Protein AF-A0A672LV03-F1 (afdb_monomer)

Mean predicted aligned error: 17.74 Å

Foldseek 3Di:
DDDDAQKDKDKDFAADPPDRLPTDIWMWMWTPDLPTDIDIGQQVVVQVVVQVVCCVVVVDRDRDDPDPDCSVSVNCLHDDDPDDDRDPVVVVVVVLVVLVSLLVPFFCAAPVGFGFDPVWGFDQPVHQFTKGFGPDDPDPGHIGGWADSQSAKFFQQQAAFDSGFHFTQRVHPWTWGQGPVRDIGFMFSHNDFQTFTRRAGADPVWTWAQPVHPTTKHARDPVRHIGGHRYHPVDDDDDPPPPPDDDDDPPDDDDD

Radius of gyration: 22.83 Å; Cα contacts (8 Å, |Δi|>4): 483; chains: 1; bounding box: 54×51×54 Å

Sequence (256 aa):
IVTVPSHIWTAVCYKHHLNDTNSFSFGYIGKNQPESGIRLMRVSDLNDKLSRLHSELLKSRQSVKIFVGDCFDDSKKLNGGSGYQMATDVQNMSRTLKRVVRSSQHSHFTVGGYWCRYDHPCGTHSEDYYWCRTGHGFFFDSWDYCSPPLSGSRAKNGEYCHSNYACGTYGSDHKWCYTVDGNKDRCCTSDDCLSAVNDKTCWSEHPCGYHGYSYLWCYTDDESNWDYCCKDCGQEQPYICVVLLSFFYIQSFVHL

Organism: Sinocyclocheilus grahami (NCBI:txid75366)

pLDDT: mean 72.22, std 19.63, range [26.59, 94.25]

Solvent-accessible surface area (backbone atoms only — not comparable to full-atom values): 14909 Å² total; per-residue (Å²): 140,88,86,81,67,69,56,48,71,54,75,48,75,46,79,42,94,88,44,71,87,72,25,36,44,36,20,35,42,25,47,66,50,100,82,48,68,72,43,78,42,47,46,67,60,43,25,54,52,49,21,49,54,46,25,71,74,65,78,39,92,54,83,49,69,89,62,98,62,91,50,46,71,80,49,64,73,79,68,87,70,94,76,92,77,59,53,67,69,58,48,50,49,49,50,47,50,54,47,53,62,54,48,71,54,64,31,56,36,25,60,89,69,44,54,35,30,87,93,38,47,54,38,43,92,92,52,98,45,36,28,23,36,36,82,75,58,103,49,101,78,34,64,47,43,20,30,50,83,43,83,57,10,16,20,45,88,53,44,49,29,25,92,63,32,15,43,36,36,85,94,47,100,52,33,28,24,35,28,78,87,64,49,79,38,49,13,7,68,45,77,47,45,37,30,15,39,74,85,39,49,28,25,87,93,35,48,14,15,42,90,92,50,98,53,36,28,24,32,48,47,94,85,70,46,65,46,49,10,21,39,81,52,84,61,95,68,83,78,81,79,77,76,83,77,70,91,76,79,83,74,81,79,86,85,131

InterPro domains:
  IPR053358 Differentiation-associated signaling protein [PTHR34261] (101-148)

Nearest PDB structures (foldseek):
  7esl-assembly1_A  TM=5.083E-01  e=3.651E+00  Fusarium oxysporum
  4lid-assembly1_B  TM=3.172E-01  e=1.926E+00  Sulfolobus spindle-shaped virus 1
  3f6g-assembly1_B  TM=2.642E-01  e=5.814E+00  Leptospira interrogans

Structure (mmCIF, N/CA/C/O backbone):
data_AF-A0A672LV03-F1
#
_entry.id   AF-A0A672LV03-F1
#
loop_
_atom_site.group_PDB
_atom_site.id
_atom_site.type_symbol
_atom_site.label_atom_id
_atom_site.label_alt_id
_atom_site.label_comp_id
_atom_site.label_asym_id
_atom_site.label_entity_id
_atom_site.label_seq_id
_atom_site.pdbx_PDB_ins_code
_atom_site.Cartn_x
_atom_site.Cartn_y
_atom_site.Cartn_z
_atom_site.occupancy
_atom_site.B_iso_or_equiv
_atom_site.auth_seq_id
_atom_site.auth_comp_id
_atom_site.auth_asym_id
_atom_site.auth_atom_id
_atom_site.pdbx_PDB_model_num
ATOM 1 N N . ILE A 1 1 ? -9.470 -28.066 -24.526 1.00 49.84 1 ILE A N 1
ATOM 2 C CA . ILE A 1 1 ? -9.884 -26.713 -24.975 1.00 49.84 1 ILE A CA 1
ATOM 3 C C . ILE A 1 1 ? -10.107 -25.888 -23.721 1.00 49.84 1 ILE A C 1
ATOM 5 O O . ILE A 1 1 ? -10.846 -26.343 -22.859 1.00 49.84 1 ILE A O 1
ATOM 9 N N . VAL A 1 2 ? -9.425 -24.751 -23.581 1.00 48.84 2 VAL A N 1
ATOM 10 C CA . VAL A 1 2 ? -9.610 -23.831 -22.448 1.00 48.84 2 VAL A CA 1
ATOM 11 C C . VAL A 1 2 ? -10.461 -22.666 -22.938 1.00 48.84 2 VAL A C 1
ATOM 13 O O . VAL A 1 2 ? -10.154 -22.076 -23.971 1.00 48.84 2 VAL A O 1
ATOM 16 N N . THR A 1 3 ? -11.548 -22.361 -22.234 1.00 59.84 3 THR A N 1
ATOM 17 C CA . THR A 1 3 ? -12.445 -21.246 -22.559 1.00 59.84 3 THR A CA 1
ATOM 18 C C . THR A 1 3 ? -12.124 -20.050 -21.677 1.00 59.84 3 THR A C 1
ATOM 20 O O . THR A 1 3 ? -12.169 -20.157 -20.453 1.00 59.84 3 THR A O 1
ATOM 23 N N . VAL A 1 4 ? -11.828 -18.906 -22.292 1.00 68.38 4 VAL A N 1
ATOM 24 C CA . VAL A 1 4 ? -11.594 -17.646 -21.576 1.00 68.38 4 VAL A CA 1
ATOM 25 C C . VAL A 1 4 ? -12.920 -16.882 -21.472 1.00 68.38 4 VAL A C 1
ATOM 27 O O . VAL A 1 4 ? -13.542 -16.625 -22.507 1.00 68.38 4 VAL A O 1
ATOM 30 N N . PRO A 1 5 ? -13.389 -16.517 -20.264 1.00 72.62 5 PRO A N 1
ATOM 31 C CA . PRO A 1 5 ? -14.635 -15.774 -20.106 1.00 72.62 5 PRO A CA 1
ATOM 32 C C . PRO A 1 5 ? -14.486 -14.346 -20.637 1.00 72.62 5 PRO A C 1
ATOM 34 O O . PRO A 1 5 ? -13.420 -13.746 -20.525 1.00 72.62 5 PRO A O 1
ATOM 37 N N . SER A 1 6 ? -15.562 -13.775 -21.184 1.00 74.38 6 SER A N 1
ATOM 38 C CA . SER A 1 6 ? -15.573 -12.388 -21.678 1.00 74.38 6 SER A CA 1
ATOM 39 C C . SER A 1 6 ? -15.843 -11.357 -20.580 1.00 74.38 6 SER A C 1
ATOM 41 O O . SER A 1 6 ? -15.495 -10.187 -20.737 1.00 74.38 6 SER A O 1
ATOM 43 N N . HIS A 1 7 ? -16.463 -11.780 -19.478 1.00 78.06 7 HIS A N 1
ATOM 44 C CA . HIS A 1 7 ? -16.842 -10.940 -18.347 1.00 78.06 7 HIS A CA 1
ATOM 45 C C . HIS A 1 7 ? -16.595 -11.678 -17.032 1.00 78.06 7 HIS A C 1
ATOM 47 O O . HIS A 1 7 ? -16.736 -12.898 -16.965 1.00 78.06 7 HIS A O 1
ATOM 53 N N . ILE A 1 8 ? -16.267 -10.917 -15.993 1.00 82.88 8 ILE A N 1
ATOM 54 C CA . ILE A 1 8 ? -16.122 -11.389 -14.616 1.00 82.88 8 ILE A CA 1
ATOM 55 C C . ILE A 1 8 ? -17.154 -10.644 -13.782 1.00 82.88 8 ILE A C 1
ATOM 57 O O . ILE A 1 8 ? -17.316 -9.432 -13.936 1.00 82.88 8 ILE A O 1
ATOM 61 N N . TRP A 1 9 ? -17.859 -11.355 -12.914 1.00 84.88 9 TRP A N 1
ATOM 62 C CA . TRP A 1 9 ? -18.857 -10.768 -12.035 1.00 84.88 9 TRP A CA 1
ATOM 63 C C . TRP A 1 9 ? -18.848 -11.448 -10.673 1.00 84.88 9 TRP A C 1
ATOM 65 O O . TRP A 1 9 ? -18.483 -12.615 -10.560 1.00 84.88 9 TRP A O 1
ATOM 75 N N . THR A 1 10 ? -19.298 -10.712 -9.663 1.00 83.12 10 THR A N 1
ATOM 76 C CA . THR A 1 10 ? -19.479 -11.206 -8.296 1.00 83.12 10 THR A CA 1
ATOM 77 C C . THR A 1 10 ? -20.693 -10.520 -7.686 1.00 83.12 10 THR A C 1
ATOM 79 O O . THR A 1 10 ? -20.968 -9.357 -7.986 1.00 83.12 10 THR A O 1
ATOM 82 N N . ALA A 1 11 ? -21.399 -11.209 -6.795 1.00 81.19 11 ALA A N 1
ATOM 83 C CA . ALA A 1 11 ? -22.404 -10.606 -5.929 1.00 81.19 11 ALA A CA 1
ATOM 84 C C . ALA A 1 11 ? -22.087 -10.905 -4.466 1.00 81.19 11 ALA A C 1
ATOM 86 O O . ALA A 1 11 ? -21.575 -11.972 -4.136 1.00 81.19 11 ALA A O 1
ATOM 87 N N . VAL A 1 12 ? -22.400 -9.953 -3.596 1.00 82.31 12 VAL A N 1
ATOM 88 C CA . VAL A 1 12 ? -22.147 -10.017 -2.160 1.00 82.31 12 VAL A CA 1
ATOM 89 C C . VAL A 1 12 ? -23.474 -9.909 -1.427 1.00 82.31 12 VAL A C 1
ATOM 91 O O . VAL A 1 12 ? -24.272 -9.011 -1.701 1.00 82.31 12 VAL A O 1
ATOM 94 N N . CYS A 1 13 ? -23.676 -10.827 -0.484 1.00 81.25 13 CYS A N 1
ATOM 95 C CA . CYS A 1 13 ? -24.798 -10.838 0.439 1.00 81.25 13 CYS A CA 1
ATOM 96 C C . CYS A 1 13 ? -24.285 -10.656 1.862 1.00 81.25 13 CYS A C 1
ATOM 98 O O . CYS A 1 13 ? -23.519 -11.491 2.340 1.00 81.25 13 CYS A O 1
ATOM 100 N N . TYR A 1 14 ? -24.704 -9.595 2.545 1.00 78.12 14 TYR A N 1
ATOM 101 C CA . TYR A 1 14 ? -24.359 -9.366 3.940 1.00 78.12 14 TYR A CA 1
ATOM 102 C C . TYR A 1 14 ? -25.618 -9.326 4.801 1.00 78.12 14 TYR A C 1
ATOM 104 O O . TYR A 1 14 ? -26.498 -8.490 4.590 1.00 78.12 14 TYR A O 1
ATOM 112 N N . LYS A 1 15 ? -25.675 -10.214 5.800 1.00 77.62 15 LYS A N 1
ATOM 113 C CA . LYS A 1 15 ? -26.710 -10.225 6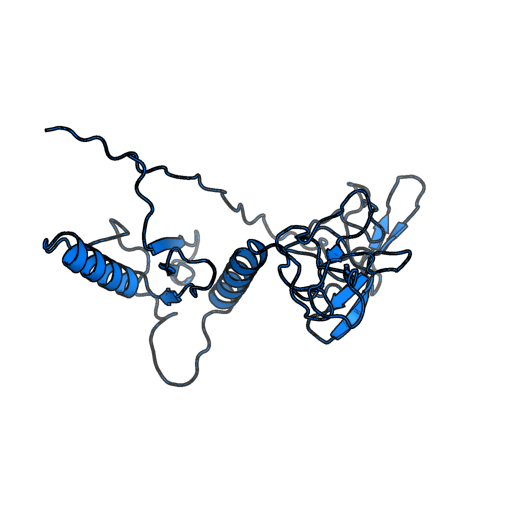.833 1.00 77.62 15 LYS A CA 1
ATOM 114 C C . LYS A 1 15 ? -26.108 -9.792 8.164 1.00 77.62 15 LYS A C 1
ATOM 116 O O . LYS A 1 15 ? -25.220 -10.460 8.688 1.00 77.62 15 LYS A O 1
ATOM 121 N N . HIS A 1 16 ? -26.606 -8.697 8.723 1.00 74.50 16 HIS A N 1
ATOM 122 C CA . HIS A 1 16 ? -26.206 -8.251 10.049 1.00 74.50 16 HIS A CA 1
ATOM 123 C C . HIS A 1 16 ? -26.890 -9.108 11.124 1.00 74.50 16 HIS A C 1
ATOM 125 O O . HIS A 1 16 ? -28.092 -9.350 11.078 1.00 74.50 16 HIS A O 1
ATOM 131 N N . HIS A 1 17 ? -26.122 -9.549 12.116 1.00 70.00 17 HIS A N 1
ATOM 132 C CA . HIS A 1 17 ? -26.537 -10.542 13.111 1.00 70.00 17 HIS A CA 1
ATOM 133 C C . HIS A 1 17 ? -27.576 -10.033 14.132 1.00 70.00 17 HIS A C 1
ATOM 135 O O . HIS A 1 17 ? -28.316 -10.840 14.683 1.00 70.00 17 HIS A O 1
ATOM 141 N N . LEU A 1 18 ? -27.663 -8.715 14.365 1.00 70.69 18 LEU A N 1
ATOM 142 C CA . LEU A 1 18 ? -28.580 -8.115 15.358 1.00 70.69 18 LEU A CA 1
ATOM 143 C C . LEU A 1 18 ? -29.665 -7.209 14.763 1.00 70.69 18 LEU A C 1
ATOM 145 O O . LEU A 1 18 ? -30.590 -6.821 15.466 1.00 70.69 18 LEU A O 1
ATOM 149 N N . ASN A 1 19 ? -29.526 -6.792 13.503 1.00 69.44 19 ASN A N 1
ATOM 150 C CA . ASN A 1 19 ? -30.371 -5.739 12.938 1.00 69.44 19 ASN A CA 1
ATOM 151 C C . ASN A 1 19 ? -30.420 -5.846 11.415 1.00 69.44 19 ASN A C 1
ATOM 153 O O . ASN A 1 19 ? -29.507 -5.386 10.732 1.00 69.44 19 ASN A O 1
ATOM 157 N N . ASP A 1 20 ? -31.520 -6.376 10.889 1.00 70.88 20 ASP A N 1
ATOM 158 C CA . ASP A 1 20 ? -31.695 -6.597 9.454 1.00 70.88 20 ASP A CA 1
ATOM 159 C C . ASP A 1 20 ? -31.652 -5.305 8.616 1.00 70.88 20 ASP A C 1
ATOM 161 O O . ASP A 1 20 ? -31.363 -5.358 7.424 1.00 70.88 20 ASP A O 1
ATOM 165 N N . THR A 1 21 ? -31.840 -4.120 9.214 1.00 68.44 21 THR A N 1
ATOM 166 C CA . THR A 1 21 ? -31.701 -2.834 8.493 1.00 68.44 21 THR A CA 1
ATOM 167 C C . THR A 1 21 ? -30.240 -2.492 8.150 1.00 68.44 21 THR A C 1
ATOM 169 O O . THR A 1 21 ? -29.965 -1.711 7.229 1.00 68.44 21 THR A O 1
ATOM 172 N N . ASN A 1 22 ? -29.282 -3.129 8.831 1.00 67.50 22 ASN A N 1
ATOM 173 C CA . ASN A 1 22 ? -27.851 -3.030 8.540 1.00 67.50 22 ASN A CA 1
ATOM 174 C C . ASN A 1 22 ? -27.371 -4.081 7.536 1.00 67.50 22 ASN A C 1
ATOM 176 O O . ASN A 1 22 ? -26.271 -3.945 7.006 1.00 67.50 22 ASN A O 1
ATOM 180 N N . SER A 1 23 ? -28.199 -5.072 7.213 1.00 72.56 23 SER A N 1
ATOM 181 C CA . SER A 1 23 ? -27.954 -5.992 6.106 1.00 72.56 23 SER A CA 1
ATOM 182 C C . SER A 1 23 ? -27.961 -5.245 4.764 1.00 72.56 23 SER A C 1
ATOM 184 O O . SER A 1 23 ? -28.575 -4.179 4.623 1.00 72.56 23 SER A O 1
ATOM 186 N N . PHE A 1 24 ? -27.226 -5.758 3.779 1.00 76.25 24 PHE A N 1
ATOM 187 C CA . PHE A 1 24 ? -27.163 -5.183 2.434 1.00 76.25 24 PHE A CA 1
ATOM 188 C C . PHE A 1 24 ? -26.670 -6.206 1.413 1.00 76.25 24 PHE A C 1
ATOM 190 O O . PHE A 1 24 ? -26.038 -7.208 1.751 1.00 76.25 24 PHE A O 1
ATOM 197 N N . SER A 1 25 ? -26.899 -5.907 0.140 1.00 79.31 25 SER A N 1
ATOM 198 C CA . SER A 1 25 ? -26.333 -6.664 -0.966 1.00 79.31 25 SER A CA 1
ATOM 199 C C . SER A 1 25 ? -25.973 -5.763 -2.136 1.00 79.31 25 SER A C 1
ATOM 201 O O . SER A 1 25 ? -26.486 -4.653 -2.286 1.00 79.31 25 SER A O 1
ATOM 203 N N . PHE A 1 26 ? -25.020 -6.221 -2.938 1.00 82.00 26 PHE A N 1
ATOM 204 C CA . PHE A 1 26 ? -24.610 -5.551 -4.166 1.00 82.00 26 PHE A CA 1
ATOM 205 C C . PHE A 1 26 ? -23.904 -6.542 -5.082 1.00 82.00 26 PHE A C 1
ATOM 207 O O . PHE A 1 26 ? -23.449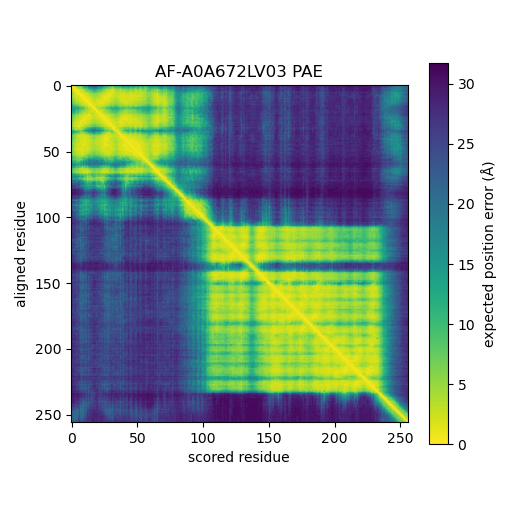 -7.599 -4.651 1.00 82.00 26 PHE A O 1
ATOM 214 N N . GLY A 1 27 ? -23.761 -6.180 -6.350 1.00 80.19 27 GLY A N 1
ATOM 215 C CA . GLY A 1 27 ? -22.950 -6.924 -7.298 1.00 80.19 27 GLY A CA 1
ATOM 216 C C . GLY A 1 27 ? -22.045 -6.020 -8.112 1.00 80.19 27 GLY A C 1
ATO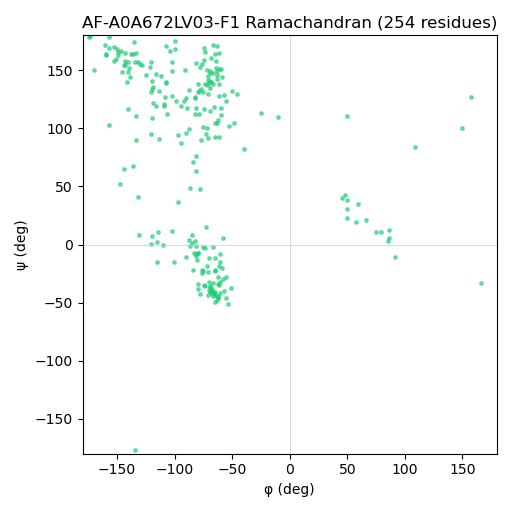M 217 O O . GLY A 1 27 ? -22.215 -4.802 -8.158 1.00 80.19 27 GLY A O 1
ATOM 218 N N . TYR A 1 28 ? -21.064 -6.620 -8.768 1.00 81.81 28 TYR A N 1
ATOM 219 C CA . TYR A 1 28 ? -20.259 -5.947 -9.771 1.00 81.81 28 TYR A CA 1
ATOM 220 C C . TYR A 1 28 ? -19.981 -6.861 -10.955 1.00 81.81 28 TYR A C 1
ATOM 222 O O . TYR A 1 28 ? -19.933 -8.080 -10.822 1.00 81.81 28 TYR A O 1
ATOM 230 N N . ILE A 1 29 ? -19.790 -6.253 -12.122 1.00 82.06 29 ILE A N 1
ATOM 231 C CA . ILE A 1 29 ? -19.408 -6.933 -13.361 1.00 82.06 29 ILE A CA 1
ATOM 232 C C . ILE A 1 29 ? -18.412 -6.073 -14.134 1.00 82.06 29 ILE A C 1
ATOM 234 O O . ILE A 1 29 ? -18.554 -4.851 -14.198 1.00 82.06 29 ILE A O 1
ATOM 238 N N . GLY A 1 30 ? -17.405 -6.707 -14.720 1.00 79.62 30 GLY A N 1
ATOM 239 C CA . GLY A 1 30 ? -16.409 -6.098 -15.598 1.00 79.62 30 GLY A CA 1
ATOM 240 C C . GLY A 1 30 ? -16.156 -6.983 -16.813 1.00 79.62 30 GLY A C 1
ATOM 241 O O . GLY A 1 30 ? -16.540 -8.155 -16.825 1.00 79.62 30 GLY A O 1
ATOM 242 N N . LYS A 1 31 ? -15.528 -6.435 -17.856 1.00 77.75 31 LYS A N 1
ATOM 243 C CA . LYS A 1 31 ? -15.042 -7.271 -18.960 1.00 77.75 31 LYS A CA 1
ATOM 244 C C . LYS A 1 31 ? -13.751 -7.955 -18.516 1.00 77.75 31 LYS A C 1
ATOM 246 O O . LYS A 1 31 ? -13.007 -7.450 -17.684 1.00 77.75 31 LYS A O 1
ATOM 251 N N . ASN A 1 32 ? -13.457 -9.107 -19.090 1.00 71.50 32 ASN A N 1
ATOM 252 C CA . ASN A 1 32 ? -12.178 -9.766 -18.875 1.00 71.50 32 ASN A CA 1
ATOM 253 C C . ASN A 1 32 ? -11.115 -9.146 -19.799 1.00 71.50 32 ASN A C 1
ATOM 255 O O . ASN A 1 32 ? -10.651 -9.771 -20.751 1.00 71.50 32 ASN A O 1
ATOM 259 N N . GLN A 1 33 ? -10.835 -7.857 -19.592 1.00 72.75 33 GLN A N 1
ATOM 260 C CA . GLN A 1 33 ? -9.877 -7.066 -20.362 1.00 72.75 33 GLN A CA 1
ATOM 261 C C . GLN A 1 33 ? -9.064 -6.172 -19.416 1.00 72.75 33 GLN A C 1
ATOM 263 O O . GLN A 1 33 ? -9.646 -5.640 -18.465 1.00 72.75 33 GLN A O 1
ATOM 268 N N . PRO A 1 34 ? -7.766 -5.953 -19.703 1.00 50.66 34 PRO A N 1
ATOM 269 C CA . PRO A 1 34 ? -6.837 -5.269 -18.803 1.00 50.66 34 PRO A CA 1
ATOM 270 C C . PRO A 1 34 ? -7.241 -3.839 -18.409 1.00 50.66 34 PRO A C 1
ATOM 272 O O . PRO A 1 34 ? -6.799 -3.369 -17.370 1.00 50.66 34 PRO A O 1
ATOM 275 N N . GLU A 1 35 ? -8.117 -3.168 -19.164 1.00 54.53 35 GLU A N 1
ATOM 276 C CA . GLU A 1 35 ? -8.528 -1.772 -18.918 1.00 54.53 35 GLU A CA 1
ATOM 277 C C . GLU A 1 35 ? -10.030 -1.594 -18.669 1.00 54.53 35 GLU A C 1
ATOM 279 O O . GLU A 1 35 ? -10.545 -0.474 -18.607 1.00 54.53 35 GLU A O 1
ATOM 284 N N . SER A 1 36 ? -10.785 -2.686 -18.555 1.00 59.38 36 SER A N 1
ATOM 285 C CA . SER A 1 36 ? -12.227 -2.541 -18.405 1.00 59.38 36 SER A CA 1
ATOM 286 C C . SER A 1 36 ? -12.606 -2.181 -16.970 1.00 59.38 36 SER A C 1
ATOM 288 O O . SER A 1 36 ? -12.172 -2.808 -16.004 1.00 59.38 36 SER A O 1
ATOM 290 N N . GLY A 1 37 ? -13.444 -1.158 -16.823 1.00 66.25 37 GLY A N 1
ATOM 291 C CA . GLY A 1 37 ? -13.968 -0.772 -15.520 1.00 66.25 37 GLY A CA 1
ATOM 292 C C . GLY A 1 37 ? -14.900 -1.839 -14.943 1.00 66.25 37 GLY A C 1
ATOM 293 O O . GLY A 1 37 ? -15.765 -2.371 -15.644 1.00 66.25 37 GLY A O 1
ATOM 294 N N . ILE A 1 38 ? -14.768 -2.100 -13.642 1.00 76.94 38 ILE A N 1
ATOM 295 C CA . ILE A 1 38 ? -15.793 -2.814 -12.879 1.00 76.94 38 ILE A CA 1
ATOM 296 C C . ILE A 1 38 ? -16.969 -1.877 -12.608 1.00 76.94 38 ILE A C 1
ATOM 298 O O . ILE A 1 38 ? -16.808 -0.742 -12.152 1.00 76.94 38 ILE A O 1
ATOM 302 N N . ARG A 1 39 ? -18.177 -2.352 -12.888 1.00 76.31 39 ARG A N 1
ATOM 303 C CA . ARG A 1 39 ? -19.405 -1.608 -12.638 1.00 76.31 39 ARG A CA 1
ATOM 304 C C . ARG A 1 39 ? -20.121 -2.204 -11.439 1.00 76.31 39 ARG A C 1
ATOM 306 O O . ARG A 1 39 ? -20.635 -3.313 -11.531 1.00 76.31 39 ARG A O 1
ATOM 313 N N . LEU A 1 40 ? -20.171 -1.440 -10.351 1.00 76.94 40 LEU A N 1
ATOM 314 C CA . LEU A 1 40 ? -21.012 -1.724 -9.190 1.00 76.94 40 LEU A CA 1
ATOM 315 C C . LEU A 1 40 ? -22.490 -1.514 -9.553 1.00 76.94 40 LEU A C 1
ATOM 317 O O . LEU A 1 40 ? -22.824 -0.560 -10.259 1.00 76.94 40 LEU A O 1
ATOM 321 N N . MET A 1 41 ? -23.362 -2.395 -9.081 1.00 75.12 41 MET A N 1
ATOM 322 C CA . MET A 1 41 ? -24.801 -2.357 -9.332 1.00 75.12 41 MET A CA 1
ATOM 323 C C . MET A 1 41 ? -25.578 -3.110 -8.245 1.00 75.12 41 MET A C 1
ATOM 325 O O . MET A 1 41 ? -24.985 -3.811 -7.422 1.00 75.12 41 MET A O 1
ATOM 329 N N . ARG A 1 42 ? -26.906 -2.960 -8.233 1.00 79.94 42 ARG A N 1
ATOM 330 C CA . ARG A 1 42 ? -27.779 -3.792 -7.391 1.00 79.94 42 ARG A CA 1
ATOM 331 C C . ARG A 1 42 ? -27.773 -5.231 -7.887 1.00 79.94 42 ARG A C 1
ATOM 333 O O . ARG A 1 42 ? -27.413 -5.493 -9.037 1.00 79.94 42 ARG A O 1
ATOM 340 N N . VAL A 1 43 ? -28.176 -6.164 -7.033 1.00 80.75 43 VAL A N 1
ATOM 341 C CA . VAL A 1 43 ? -28.195 -7.580 -7.409 1.00 80.75 43 VAL A CA 1
ATOM 342 C C . VAL A 1 43 ? -29.268 -7.829 -8.466 1.00 80.75 43 VAL A C 1
ATOM 344 O O . VAL A 1 43 ? -29.002 -8.534 -9.436 1.00 80.75 43 VAL A O 1
ATOM 347 N N . SER A 1 44 ? -30.431 -7.186 -8.346 1.00 79.38 44 SER A N 1
ATOM 348 C CA . SER A 1 44 ? -31.459 -7.139 -9.399 1.00 79.38 44 SER A CA 1
ATOM 349 C C . SER A 1 44 ? -30.910 -6.652 -10.744 1.00 79.38 44 SER A C 1
ATOM 351 O O . SER A 1 44 ? -31.045 -7.346 -11.750 1.00 79.38 44 SER A O 1
ATOM 353 N N . ASP A 1 45 ? -30.209 -5.514 -10.763 1.00 83.25 45 ASP A N 1
ATOM 354 C CA . ASP A 1 45 ? -29.611 -4.978 -11.995 1.00 83.25 45 ASP A CA 1
ATOM 355 C C . ASP A 1 45 ? -28.555 -5.940 -12.588 1.00 83.25 45 ASP A C 1
ATOM 357 O O . ASP A 1 45 ? -28.409 -6.045 -13.812 1.00 83.25 45 ASP A O 1
ATOM 361 N N . LEU A 1 46 ? -27.814 -6.659 -11.734 1.00 82.81 46 LEU A N 1
ATOM 362 C CA . LEU A 1 46 ? -26.839 -7.664 -12.164 1.00 82.81 46 LEU A CA 1
ATOM 363 C C . LEU A 1 46 ? -27.519 -8.911 -12.740 1.00 82.81 46 LEU A C 1
ATOM 365 O O . LEU A 1 46 ? -27.097 -9.386 -13.795 1.00 82.81 46 LEU A O 1
ATOM 369 N N . ASN A 1 47 ? -28.586 -9.405 -12.109 1.00 82.88 47 ASN A N 1
ATOM 370 C CA . ASN A 1 47 ? -29.409 -10.504 -12.623 1.00 82.88 47 ASN A CA 1
ATOM 371 C C . ASN A 1 47 ? -29.935 -10.181 -14.028 1.00 82.88 47 ASN A C 1
ATOM 373 O O . ASN A 1 47 ? -29.801 -10.994 -14.948 1.00 82.88 47 ASN A O 1
ATOM 377 N N . ASP A 1 48 ? -30.457 -8.968 -14.225 1.00 83.50 48 ASP A N 1
ATOM 378 C CA . ASP A 1 48 ? -30.934 -8.496 -15.526 1.00 83.50 48 ASP A CA 1
ATOM 379 C C . ASP A 1 48 ? -29.802 -8.438 -16.553 1.00 83.50 48 ASP A C 1
ATOM 381 O O . ASP A 1 48 ? -29.952 -8.879 -17.699 1.00 83.50 48 ASP A O 1
ATOM 385 N N . LYS A 1 49 ? -28.638 -7.911 -16.153 1.00 84.88 49 LYS A N 1
ATOM 386 C CA . LYS A 1 49 ? -27.487 -7.786 -17.048 1.00 84.88 49 LYS A CA 1
ATOM 387 C C . LYS A 1 49 ? -26.939 -9.150 -17.469 1.00 84.88 49 LYS A C 1
ATOM 389 O O . LYS A 1 49 ? -26.645 -9.328 -18.652 1.00 84.88 49 LYS A O 1
ATOM 394 N N . LEU A 1 50 ? -26.831 -10.102 -16.544 1.00 82.12 50 LEU A N 1
ATOM 395 C CA . LEU A 1 50 ? -26.394 -11.467 -16.834 1.00 82.12 50 LEU A CA 1
ATOM 396 C C . LEU A 1 50 ? -27.408 -12.196 -17.711 1.00 82.12 50 LEU A C 1
ATOM 398 O O . LEU A 1 50 ? -27.021 -12.782 -18.717 1.00 82.12 50 LEU A O 1
ATOM 402 N N . SER A 1 51 ? -28.703 -12.081 -17.412 1.00 82.56 51 SER A N 1
ATOM 403 C CA . SER A 1 51 ? -29.765 -12.689 -18.226 1.00 82.56 51 SER A CA 1
ATOM 404 C C . SER A 1 51 ? -29.701 -12.222 -19.684 1.00 82.56 51 SER A C 1
ATOM 406 O O . SER A 1 51 ? -29.846 -13.030 -20.604 1.00 82.56 51 SER A O 1
ATOM 408 N N . ARG A 1 52 ? -29.407 -10.934 -19.919 1.00 82.19 52 ARG A N 1
ATOM 409 C CA . ARG A 1 52 ? -29.180 -10.393 -21.271 1.00 82.19 52 ARG A CA 1
ATOM 410 C C . ARG A 1 52 ? -27.934 -10.983 -21.929 1.00 82.19 52 ARG A C 1
ATOM 412 O O . ARG A 1 52 ? -28.035 -11.474 -23.047 1.00 82.19 52 ARG A O 1
ATOM 419 N N . LEU A 1 53 ? -26.794 -10.994 -21.233 1.00 80.38 53 LEU A N 1
ATOM 420 C CA . LEU A 1 53 ? -25.539 -11.543 -21.767 1.00 80.38 53 LEU A CA 1
ATOM 421 C C . LEU A 1 53 ? -25.664 -13.035 -22.117 1.00 80.38 53 LEU A C 1
ATOM 423 O O . LEU A 1 53 ? -25.213 -13.460 -23.178 1.00 80.38 53 LEU A O 1
ATOM 427 N N . HIS A 1 54 ? -26.320 -13.826 -21.267 1.00 74.56 54 HIS A N 1
ATOM 428 C CA . HIS A 1 54 ? -26.582 -15.241 -21.529 1.00 74.56 54 HIS A CA 1
ATOM 429 C C . HIS A 1 54 ? -27.560 -15.443 -22.692 1.00 74.56 54 HIS A C 1
ATOM 431 O O . HIS A 1 54 ? -27.356 -16.340 -23.510 1.00 74.56 54 HIS A O 1
ATOM 437 N N . SER A 1 55 ? -28.580 -14.588 -22.815 1.00 74.56 55 SER A N 1
ATOM 438 C CA . SER A 1 55 ? -29.523 -14.634 -23.940 1.00 74.56 55 SER A CA 1
ATOM 439 C C . SER A 1 55 ? -28.851 -14.314 -25.276 1.00 74.56 55 SER A C 1
ATOM 441 O O . SER A 1 55 ? -29.129 -14.979 -26.272 1.00 74.56 55 SER A O 1
ATOM 443 N N . GLU A 1 56 ? -27.947 -13.333 -25.299 1.00 71.94 56 GLU A N 1
ATOM 444 C CA . GLU A 1 56 ? -27.161 -12.970 -26.485 1.00 71.94 56 GLU A CA 1
ATOM 445 C C . GLU A 1 56 ? -26.190 -14.088 -26.891 1.00 71.94 56 GLU A C 1
ATOM 447 O O . GLU A 1 56 ? -26.061 -14.390 -28.077 1.00 71.94 56 GLU A O 1
ATOM 452 N N . LEU A 1 57 ? -25.540 -14.733 -25.916 1.00 66.44 57 LEU A N 1
ATOM 453 C CA . LEU A 1 57 ? -24.507 -15.739 -26.168 1.00 66.44 57 LEU A CA 1
ATOM 454 C C . LEU A 1 57 ? -25.078 -17.122 -26.522 1.00 66.44 57 LEU A C 1
ATOM 456 O O . LEU A 1 57 ? -24.527 -17.819 -27.369 1.00 66.44 57 LEU A O 1
ATOM 460 N N . LEU A 1 58 ? -26.174 -17.530 -25.875 1.00 63.50 58 LEU A N 1
ATOM 461 C CA . LEU A 1 58 ? -26.724 -18.889 -25.978 1.00 63.50 58 LEU A CA 1
ATOM 462 C C . LEU A 1 58 ? -28.049 -18.955 -26.749 1.00 63.50 58 LEU A C 1
ATOM 464 O O . LEU A 1 58 ? -28.621 -20.036 -26.872 1.00 63.50 58 LEU A O 1
ATOM 468 N N . LYS A 1 59 ? -28.575 -17.818 -27.234 1.00 66.12 59 LYS A N 1
ATOM 469 C CA . LYS A 1 59 ? -29.916 -17.696 -27.852 1.00 66.12 59 LYS A CA 1
ATOM 470 C C . LYS A 1 59 ? -31.041 -18.319 -27.008 1.00 66.12 59 LYS A C 1
ATOM 472 O O . LYS A 1 59 ? -32.097 -18.663 -27.533 1.00 66.12 59 LYS A O 1
ATOM 477 N N . SER A 1 60 ? -30.828 -18.461 -25.699 1.00 57.81 60 SER A N 1
ATOM 478 C CA . SER A 1 60 ? -31.770 -19.077 -24.766 1.00 57.81 60 SER A CA 1
ATOM 479 C C . SER A 1 60 ? -32.176 -18.059 -23.705 1.00 57.81 60 SER A C 1
ATOM 481 O O . SER A 1 60 ? -31.334 -17.341 -23.168 1.00 57.81 60 SER A O 1
ATOM 483 N N . ARG A 1 61 ? -33.476 -17.963 -23.411 1.00 57.84 61 ARG A N 1
ATOM 484 C CA . ARG A 1 61 ? -34.007 -17.039 -22.398 1.00 57.84 61 ARG A CA 1
ATOM 485 C C . ARG A 1 61 ? -33.906 -17.668 -21.012 1.00 57.84 61 ARG A C 1
ATOM 487 O O . ARG A 1 61 ? -34.913 -18.072 -20.439 1.00 57.84 61 ARG A O 1
ATOM 494 N N . GLN A 1 62 ? -32.692 -17.788 -20.489 1.00 66.81 62 GLN A N 1
ATOM 495 C CA . GLN A 1 62 ? -32.489 -18.189 -19.099 1.00 66.81 62 GLN A CA 1
ATOM 496 C C . GLN A 1 62 ? -32.474 -16.944 -18.211 1.00 66.81 62 GLN A C 1
ATOM 498 O O . GLN A 1 62 ? -31.624 -16.067 -18.364 1.00 66.81 62 GLN A O 1
ATOM 503 N N . SER A 1 63 ? -33.440 -16.856 -17.295 1.00 71.31 63 SER A N 1
ATOM 504 C CA . SER A 1 63 ? -33.426 -15.849 -16.236 1.00 71.31 63 SER A CA 1
ATOM 505 C C . SER A 1 63 ? -32.389 -16.244 -15.192 1.00 71.31 63 SER A C 1
ATOM 507 O O . SER A 1 63 ? -32.528 -17.282 -14.541 1.00 71.31 63 SER A O 1
ATOM 509 N N . VAL A 1 64 ? -31.361 -15.422 -15.026 1.00 78.50 64 VAL A N 1
ATOM 510 C CA . VAL A 1 64 ? -30.335 -15.617 -14.004 1.00 78.50 64 VAL A CA 1
ATOM 511 C C . VAL A 1 64 ? -30.855 -15.067 -12.680 1.00 78.50 64 VAL A C 1
ATOM 513 O O . VAL A 1 64 ? -31.253 -13.907 -12.597 1.00 78.50 64 VAL A O 1
ATOM 516 N N . LYS A 1 65 ? -30.835 -15.903 -11.642 1.00 79.56 65 LYS A N 1
ATOM 517 C CA . LYS A 1 65 ? -31.030 -15.488 -10.250 1.00 79.56 65 LYS A CA 1
ATOM 518 C C . LYS A 1 65 ? -29.782 -15.855 -9.464 1.00 79.56 65 LYS A C 1
ATOM 520 O O . LYS A 1 65 ? -29.524 -17.034 -9.247 1.00 79.56 65 LYS A O 1
ATOM 525 N N . ILE A 1 66 ? -29.003 -14.851 -9.069 1.00 78.94 66 ILE A N 1
ATOM 526 C CA . ILE A 1 66 ? -27.742 -15.058 -8.350 1.00 78.94 66 ILE A CA 1
ATOM 527 C C . ILE A 1 66 ? -27.976 -15.588 -6.929 1.00 78.94 66 ILE A C 1
ATOM 529 O O . ILE A 1 66 ? -27.262 -16.485 -6.489 1.00 78.94 66 ILE A O 1
ATOM 533 N N . PHE A 1 67 ? -28.982 -15.071 -6.220 1.00 79.25 67 PHE A N 1
ATOM 534 C CA . PHE A 1 67 ? -29.354 -15.557 -4.890 1.00 79.25 67 PHE A CA 1
ATOM 535 C C . PHE A 1 67 ? -30.669 -16.334 -4.941 1.00 79.25 67 PHE A C 1
ATOM 537 O O . PHE A 1 67 ? -31.615 -15.942 -5.624 1.00 79.25 67 PHE A O 1
ATOM 544 N N . VAL A 1 68 ? -30.714 -17.444 -4.200 1.00 69.12 68 VAL A N 1
ATOM 545 C CA . VAL A 1 68 ? -31.890 -18.325 -4.099 1.00 69.12 68 VAL A CA 1
ATOM 546 C C . VAL A 1 68 ? -32.987 -17.714 -3.207 1.00 69.12 68 VAL A C 1
ATOM 548 O O . VAL A 1 68 ? -34.154 -18.051 -3.382 1.00 69.12 68 VAL A O 1
ATOM 551 N N . GLY A 1 69 ? -32.642 -16.795 -2.295 1.00 71.62 69 GLY A N 1
ATOM 552 C CA . GLY A 1 69 ? -33.580 -16.130 -1.377 1.00 71.62 69 GLY A CA 1
ATOM 553 C C . GLY A 1 69 ? -33.385 -14.614 -1.276 1.00 71.62 69 GLY A C 1
ATOM 554 O O . GLY A 1 69 ? -32.524 -14.044 -1.953 1.00 71.62 69 GLY A O 1
ATOM 555 N N . ASP A 1 70 ? -34.170 -13.977 -0.401 1.00 66.31 70 ASP A N 1
ATOM 556 C CA . ASP A 1 70 ? -34.177 -12.524 -0.200 1.00 66.31 70 ASP A CA 1
ATOM 557 C C . ASP A 1 70 ? -32.903 -12.052 0.502 1.00 66.31 70 ASP A C 1
ATOM 559 O O . ASP A 1 70 ? -32.784 -11.997 1.725 1.00 66.31 70 ASP A O 1
ATOM 563 N N . CYS A 1 71 ? -31.918 -11.696 -0.312 1.00 73.75 71 CYS A N 1
ATOM 564 C CA . CYS A 1 71 ? -30.656 -11.122 0.125 1.00 73.75 71 CYS A CA 1
ATOM 565 C C . CYS A 1 71 ? -30.764 -9.590 0.270 1.00 73.75 71 CYS A C 1
ATOM 567 O O . CYS A 1 71 ? -29.946 -8.843 -0.258 1.00 73.75 71 CYS A O 1
ATOM 569 N N . PHE A 1 72 ? -31.805 -9.091 0.944 1.00 74.12 72 PHE A N 1
ATOM 570 C CA . PHE A 1 72 ? -31.973 -7.656 1.245 1.00 74.12 72 PHE A CA 1
ATOM 571 C C . PHE A 1 72 ? -31.805 -6.709 0.027 1.00 74.12 72 PHE A C 1
ATOM 573 O O . PHE A 1 72 ? -31.347 -5.572 0.182 1.00 74.12 72 PHE A O 1
ATOM 580 N N . ASP A 1 73 ? -32.155 -7.172 -1.184 1.00 60.75 73 ASP A N 1
ATOM 581 C CA . ASP A 1 73 ? -31.995 -6.426 -2.453 1.00 60.75 73 ASP A CA 1
ATOM 582 C C . ASP A 1 73 ? -32.881 -5.163 -2.485 1.00 60.75 73 ASP A C 1
ATOM 584 O O . ASP A 1 73 ? -32.554 -4.174 -3.138 1.00 60.75 73 ASP A O 1
ATOM 588 N N . ASP A 1 74 ? -33.943 -5.150 -1.671 1.00 55.38 74 ASP A N 1
ATOM 589 C CA . ASP A 1 74 ? -34.851 -4.015 -1.469 1.00 55.38 74 ASP A CA 1
ATOM 590 C C . ASP A 1 74 ? -34.332 -2.964 -0.481 1.00 55.38 74 ASP A C 1
ATOM 592 O O . ASP A 1 74 ? -35.002 -1.953 -0.229 1.00 55.38 74 ASP A O 1
ATOM 596 N N . SER A 1 75 ? -33.151 -3.172 0.116 1.00 53.78 75 SER A N 1
ATOM 597 C CA . SER A 1 75 ? -32.569 -2.156 0.983 1.00 53.78 75 SER A CA 1
ATOM 598 C C . SER A 1 75 ? -32.375 -0.880 0.154 1.00 53.78 75 SER A C 1
ATOM 600 O O . SER A 1 75 ? -31.558 -0.806 -0.763 1.00 53.78 75 SER A O 1
ATOM 602 N N . LYS A 1 76 ? -33.156 0.164 0.469 1.00 51.31 76 LYS A N 1
ATOM 603 C CA . LYS A 1 76 ? -33.190 1.469 -0.228 1.00 51.31 76 LYS A CA 1
ATOM 604 C C . LYS A 1 76 ? -31.838 2.201 -0.276 1.00 51.31 76 LYS A C 1
ATOM 606 O O . LYS A 1 76 ? -31.766 3.311 -0.787 1.00 51.31 76 LYS A O 1
ATOM 611 N N . LYS A 1 77 ? -30.756 1.576 0.192 1.00 53.56 77 LYS A N 1
ATOM 612 C CA . LYS A 1 77 ? -29.369 2.043 0.131 1.00 53.56 77 LYS A CA 1
ATOM 613 C C . LYS A 1 77 ? -28.856 2.246 -1.308 1.00 53.56 77 LYS A C 1
ATOM 615 O O . LYS A 1 77 ? -27.775 2.808 -1.464 1.00 53.56 77 LYS A O 1
ATOM 620 N N . LEU A 1 78 ? -29.610 1.831 -2.341 1.00 50.34 78 LEU A N 1
ATOM 621 C CA . LEU A 1 78 ? -29.254 1.987 -3.763 1.00 50.34 78 LEU A CA 1
ATOM 622 C C . LEU A 1 78 ? -30.359 2.583 -4.689 1.00 50.34 78 LEU A C 1
ATOM 624 O O . LEU A 1 78 ? -30.153 2.628 -5.899 1.00 50.34 78 LEU A O 1
ATOM 628 N N . ASN A 1 79 ? -31.494 3.085 -4.176 1.00 41.94 79 ASN A N 1
ATOM 629 C CA . ASN A 1 79 ? -32.519 3.841 -4.945 1.00 41.94 79 ASN A CA 1
ATOM 630 C C . ASN A 1 79 ? -32.452 5.327 -4.517 1.00 41.94 79 ASN A C 1
ATOM 632 O O . ASN A 1 79 ? -32.557 5.576 -3.328 1.00 41.94 79 ASN A O 1
ATOM 636 N N . GLY A 1 80 ? -32.326 6.400 -5.304 1.00 39.62 80 GLY A N 1
ATOM 637 C CA . GLY A 1 80 ? -32.371 6.682 -6.737 1.00 39.62 80 GLY A CA 1
ATOM 638 C C . GLY A 1 80 ? -32.906 8.123 -6.896 1.00 39.62 80 GLY A C 1
ATOM 639 O O . GLY A 1 80 ? -34.106 8.331 -6.761 1.00 39.62 80 GLY A O 1
ATOM 640 N N . GLY A 1 81 ? -32.034 9.116 -7.129 1.00 28.72 81 GLY A N 1
ATOM 641 C CA . GLY A 1 81 ? -32.404 10.528 -7.346 1.00 28.72 81 GLY A CA 1
ATOM 642 C C . GLY A 1 81 ? -31.253 11.500 -7.043 1.00 28.72 81 GLY A C 1
ATOM 643 O O . GLY A 1 81 ? -30.642 11.401 -5.991 1.00 28.72 81 GLY A O 1
ATOM 644 N N . SER A 1 82 ? -30.937 12.375 -8.005 1.00 32.72 82 SER A N 1
ATOM 645 C CA . SER A 1 82 ? -29.923 13.452 -8.012 1.00 32.72 82 SER A CA 1
ATOM 646 C C . SER A 1 82 ? -29.243 13.789 -6.663 1.00 32.72 82 SER A C 1
ATOM 648 O O . SER A 1 82 ? -29.862 14.389 -5.791 1.00 32.72 82 SER A O 1
ATOM 650 N N . GLY A 1 83 ? -27.951 13.453 -6.524 1.00 35.72 83 GLY A N 1
ATOM 651 C CA . GLY A 1 83 ? -27.119 13.761 -5.345 1.00 35.72 83 GLY A CA 1
ATOM 652 C C . GLY A 1 83 ? -26.778 12.522 -4.507 1.00 35.72 83 GLY A C 1
ATOM 653 O O . GLY A 1 83 ? -27.456 12.200 -3.540 1.00 35.72 83 GLY A O 1
ATOM 654 N N . TYR A 1 84 ? -25.733 11.785 -4.895 1.00 38.56 84 TYR A N 1
ATOM 655 C CA . TYR A 1 84 ? -25.415 10.470 -4.326 1.00 38.56 84 TYR A CA 1
ATOM 656 C C . TYR A 1 84 ? -24.647 10.541 -2.996 1.00 38.56 84 TYR A C 1
ATOM 658 O O . TYR A 1 84 ? -23.447 10.809 -2.992 1.00 38.56 84 TYR A O 1
ATOM 666 N N . GLN A 1 85 ? -25.290 10.126 -1.902 1.00 34.12 85 GLN A N 1
ATOM 667 C CA . GLN A 1 85 ? -24.616 9.628 -0.697 1.00 34.12 85 GLN A CA 1
ATOM 668 C C . GLN A 1 85 ? -24.946 8.131 -0.550 1.00 34.12 85 GLN A C 1
ATOM 670 O O . GLN A 1 85 ? -25.964 7.750 0.021 1.00 34.12 85 GLN A O 1
ATOM 675 N N . MET A 1 86 ? -24.121 7.252 -1.128 1.00 45.09 86 MET A N 1
ATOM 676 C CA . MET A 1 86 ? -24.164 5.824 -0.763 1.00 45.09 86 MET A CA 1
ATOM 677 C C . MET A 1 86 ? -23.834 5.689 0.735 1.00 45.09 86 MET A C 1
ATOM 679 O O . MET A 1 86 ? -23.050 6.485 1.258 1.00 45.09 86 MET A O 1
ATOM 683 N N . ALA A 1 87 ? -24.362 4.654 1.396 1.00 51.84 87 ALA A N 1
ATOM 684 C CA . ALA A 1 87 ? -23.960 4.310 2.760 1.00 51.84 87 ALA A CA 1
ATOM 685 C C . ALA A 1 87 ? -22.426 4.235 2.855 1.00 51.84 87 ALA A C 1
ATOM 687 O O . ALA A 1 87 ? -21.779 3.625 1.995 1.00 51.84 87 ALA A O 1
ATOM 688 N N . THR A 1 88 ? -21.851 4.873 3.877 1.00 52.69 88 THR A N 1
ATOM 689 C CA . THR A 1 88 ? -20.400 5.036 4.051 1.00 52.69 88 THR A CA 1
ATOM 690 C C . THR A 1 88 ? -19.659 3.706 3.923 1.00 52.69 88 THR A C 1
ATOM 692 O O . THR A 1 88 ? -18.623 3.650 3.268 1.00 52.69 88 THR A O 1
ATOM 695 N N . ASP A 1 89 ? -20.244 2.616 4.418 1.00 48.69 89 ASP A N 1
ATOM 696 C CA . ASP A 1 89 ? -19.657 1.272 4.385 1.00 48.69 89 ASP A CA 1
ATOM 697 C C . ASP A 1 89 ? -19.587 0.682 2.970 1.00 48.69 89 ASP A C 1
ATOM 699 O O . ASP A 1 89 ? -18.593 0.060 2.598 1.00 48.69 89 ASP A O 1
ATOM 703 N N . VAL A 1 90 ? -20.592 0.950 2.129 1.00 49.78 90 VAL A N 1
ATOM 704 C CA . VAL A 1 90 ? -20.601 0.536 0.716 1.00 49.78 90 VAL A CA 1
ATOM 705 C C . VAL A 1 90 ? -19.641 1.402 -0.100 1.00 49.78 90 VAL A C 1
ATOM 707 O O . VAL A 1 90 ? -18.958 0.886 -0.982 1.00 49.78 90 VAL A O 1
ATOM 710 N N . GLN A 1 91 ? -19.510 2.698 0.217 1.00 52.31 91 GLN A N 1
ATOM 711 C CA . GLN A 1 91 ? -18.478 3.550 -0.393 1.00 52.31 91 GLN A CA 1
ATOM 712 C C . GLN A 1 91 ? -17.078 3.122 0.001 1.00 52.31 91 GLN A C 1
ATOM 714 O O . GLN A 1 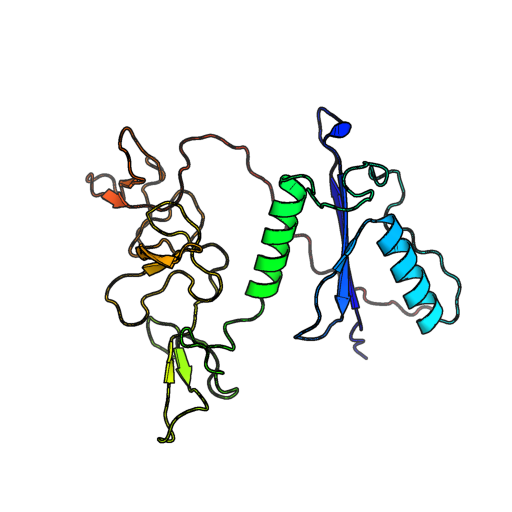91 ? -16.191 3.107 -0.847 1.00 52.31 91 GLN A O 1
ATOM 719 N N . ASN A 1 92 ? -16.875 2.799 1.276 1.00 50.12 92 ASN A N 1
ATOM 720 C CA . ASN A 1 92 ? -15.603 2.330 1.797 1.00 50.12 92 ASN A CA 1
ATOM 721 C C . ASN A 1 92 ? -15.245 1.005 1.129 1.00 50.12 92 ASN A C 1
ATOM 723 O O . ASN A 1 92 ? -14.165 0.897 0.566 1.00 50.12 92 ASN A O 1
ATOM 727 N N . MET A 1 93 ? -16.172 0.047 1.055 1.00 53.12 93 MET A N 1
ATOM 728 C CA . MET A 1 93 ? -15.917 -1.240 0.412 1.00 53.12 93 MET A CA 1
ATOM 729 C C . MET A 1 93 ? -15.763 -1.136 -1.112 1.00 53.12 93 MET A C 1
ATOM 731 O O . MET A 1 93 ? -14.917 -1.815 -1.680 1.00 53.12 93 MET A O 1
ATOM 735 N N . SER A 1 94 ? -16.500 -0.247 -1.786 1.00 43.84 94 SER A N 1
ATOM 736 C CA . SER A 1 94 ? -16.322 0.052 -3.216 1.00 43.84 94 SER A CA 1
ATOM 737 C C . SER A 1 94 ? -14.985 0.744 -3.495 1.00 43.84 94 SER A C 1
ATOM 739 O O . SER A 1 94 ? -14.297 0.385 -4.450 1.00 43.84 94 SER A O 1
ATOM 741 N N . ARG A 1 95 ? -14.564 1.694 -2.645 1.00 52.00 95 ARG A N 1
ATOM 742 C CA . ARG A 1 95 ? -13.222 2.297 -2.699 1.00 52.00 95 ARG A CA 1
ATOM 743 C C . ARG A 1 95 ? -12.145 1.246 -2.466 1.00 52.00 95 ARG A C 1
ATOM 745 O O . ARG A 1 95 ? -11.203 1.193 -3.249 1.00 52.00 95 ARG A O 1
ATOM 752 N N . THR A 1 96 ? -12.314 0.376 -1.474 1.00 42.69 96 THR A N 1
ATOM 753 C CA . THR A 1 96 ? -11.396 -0.731 -1.189 1.00 42.69 96 THR A CA 1
ATOM 754 C C . THR A 1 96 ? -11.330 -1.718 -2.354 1.00 42.69 96 THR A C 1
ATOM 756 O O . THR A 1 96 ? -10.238 -2.030 -2.801 1.00 42.69 96 THR A O 1
ATOM 759 N N . LEU A 1 97 ? -12.455 -2.136 -2.942 1.00 43.78 97 LEU A N 1
ATOM 760 C CA . LEU A 1 97 ? -12.489 -3.032 -4.109 1.00 43.78 97 LEU A CA 1
ATOM 761 C C . LEU A 1 97 ? -11.869 -2.394 -5.355 1.00 43.78 97 LEU A C 1
ATOM 763 O O . LEU A 1 97 ? -11.076 -3.032 -6.039 1.00 43.78 97 LEU A O 1
ATOM 767 N N . LYS A 1 9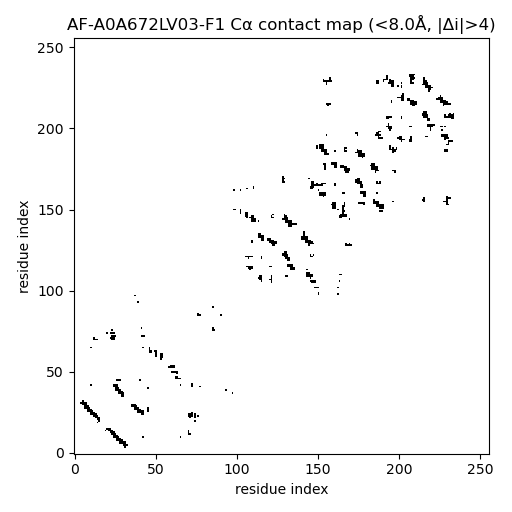8 ? -12.162 -1.118 -5.634 1.00 43.28 98 LYS A N 1
ATOM 768 C CA . LYS A 1 98 ? -11.484 -0.369 -6.704 1.00 43.28 98 LYS A CA 1
ATOM 769 C C . LYS A 1 98 ? -9.982 -0.255 -6.442 1.00 43.28 98 LYS A C 1
ATOM 771 O O . LYS A 1 98 ? -9.211 -0.303 -7.393 1.00 43.28 98 LYS A O 1
ATOM 776 N N . ARG A 1 99 ? -9.564 -0.136 -5.177 1.00 43.47 99 ARG A N 1
ATOM 777 C CA . ARG A 1 99 ? -8.154 -0.114 -4.768 1.00 43.47 99 ARG A CA 1
ATOM 778 C C . ARG A 1 99 ? -7.489 -1.483 -4.933 1.00 43.47 99 ARG A C 1
ATOM 780 O O . ARG A 1 99 ? -6.373 -1.516 -5.425 1.00 43.47 99 ARG A O 1
ATOM 787 N N . VAL A 1 100 ? -8.187 -2.579 -4.627 1.00 39.59 100 VAL A N 1
ATOM 788 C CA . VAL A 1 100 ? -7.710 -3.965 -4.808 1.00 39.59 100 VAL A CA 1
ATOM 789 C C . VAL A 1 100 ? -7.586 -4.338 -6.294 1.00 39.59 100 VAL A C 1
ATOM 791 O O . VAL A 1 100 ? -6.595 -4.925 -6.713 1.00 39.59 100 VAL A O 1
ATOM 794 N N . VAL A 1 101 ? -8.555 -3.946 -7.128 1.00 38.56 101 VAL A N 1
ATOM 795 C CA . VAL A 1 101 ? -8.490 -4.167 -8.587 1.00 38.56 101 VAL A CA 1
ATOM 796 C C . VAL A 1 101 ? -7.427 -3.278 -9.241 1.00 38.56 101 VAL A C 1
ATOM 798 O O . VAL A 1 101 ? -6.776 -3.682 -10.199 1.00 38.56 101 VAL A O 1
ATOM 801 N N . ARG A 1 102 ? -7.194 -2.074 -8.708 1.00 38.81 102 ARG A N 1
ATOM 802 C CA . ARG A 1 102 ? -6.099 -1.209 -9.165 1.00 38.81 102 ARG A CA 1
ATOM 803 C C . ARG A 1 102 ? -4.734 -1.678 -8.641 1.00 38.81 102 ARG A C 1
ATOM 805 O O . ARG A 1 102 ? -3.738 -1.438 -9.307 1.00 38.81 102 ARG A O 1
ATOM 812 N N . SER A 1 103 ? -4.678 -2.407 -7.522 1.00 40.59 103 SER A N 1
ATOM 813 C CA . SER A 1 103 ? -3.441 -3.012 -7.014 1.00 40.59 103 SER A CA 1
ATOM 814 C C . SER A 1 103 ? -3.050 -4.323 -7.701 1.00 40.59 103 SER A C 1
ATOM 816 O O . SER A 1 103 ? -1.915 -4.757 -7.543 1.00 40.59 103 SER A O 1
ATOM 818 N N . SER A 1 104 ? -3.939 -4.956 -8.481 1.00 41.50 104 SER A N 1
ATOM 819 C CA . SER A 1 104 ? -3.570 -6.115 -9.314 1.00 41.50 104 SER A CA 1
ATOM 820 C C . SER A 1 104 ? -2.874 -5.732 -10.628 1.00 41.50 104 SER A C 1
ATOM 822 O O . SER A 1 104 ? -2.387 -6.612 -11.332 1.00 41.50 104 SER A O 1
ATOM 824 N N . GLN A 1 105 ? -2.801 -4.438 -10.964 1.00 50.28 105 GLN A N 1
ATOM 825 C CA . GLN A 1 105 ? -1.915 -3.910 -12.003 1.00 50.28 105 GLN A CA 1
ATOM 826 C C . GLN A 1 105 ? -0.626 -3.427 -11.334 1.00 50.28 105 GLN A C 1
ATOM 828 O O . GLN A 1 105 ? -0.513 -2.263 -10.958 1.00 50.28 105 GLN A O 1
ATOM 833 N N . HIS A 1 106 ? 0.341 -4.331 -11.158 1.00 53.34 106 HIS A N 1
ATOM 834 C CA . HIS A 1 106 ? 1.714 -3.948 -10.823 1.00 53.34 106 HIS A CA 1
ATOM 835 C C . HIS A 1 106 ? 2.153 -2.795 -11.735 1.00 53.34 106 HIS A C 1
ATOM 837 O O . HIS A 1 106 ? 1.969 -2.867 -12.948 1.00 53.34 106 HIS A O 1
ATOM 843 N N . SER A 1 107 ? 2.674 -1.739 -11.117 1.00 61.59 107 SER A N 1
ATOM 844 C CA . SER A 1 107 ? 2.965 -0.406 -11.644 1.00 61.59 107 SER A CA 1
ATOM 845 C C . SER A 1 107 ? 3.548 -0.382 -13.066 1.00 61.59 107 SER A C 1
ATOM 847 O O . SER A 1 107 ? 4.749 -0.224 -13.259 1.00 61.59 107 SER A O 1
ATOM 849 N N . HIS A 1 108 ? 2.687 -0.473 -14.087 1.00 73.38 108 HIS A N 1
ATOM 850 C CA . HIS A 1 108 ? 3.052 -0.226 -15.491 1.00 73.38 108 HIS A CA 1
ATOM 851 C C . HIS A 1 108 ? 3.572 1.197 -15.712 1.00 73.38 108 HIS A C 1
ATOM 853 O O . HIS A 1 108 ? 4.167 1.486 -16.749 1.00 73.38 108 HIS A O 1
ATOM 859 N N . PHE A 1 109 ? 3.334 2.065 -14.733 1.00 82.00 109 PHE A N 1
ATOM 860 C CA . PHE A 1 109 ? 3.822 3.420 -14.680 1.00 82.00 109 PHE A CA 1
ATOM 861 C C . PHE A 1 109 ? 4.851 3.576 -13.571 1.00 82.00 109 PHE A C 1
ATOM 863 O O . PHE A 1 109 ? 4.723 3.001 -12.487 1.00 82.00 109 PHE A O 1
ATOM 870 N N . THR A 1 110 ? 5.836 4.414 -13.833 1.00 86.88 110 THR A N 1
ATOM 871 C CA . THR A 1 110 ? 6.773 4.898 -12.830 1.00 86.88 110 THR A CA 1
ATOM 872 C C . THR A 1 110 ? 6.088 5.916 -11.930 1.00 86.88 110 THR A C 1
ATOM 874 O O . THR A 1 110 ? 5.016 6.440 -12.251 1.00 86.88 110 THR A O 1
ATOM 877 N N . VAL A 1 111 ? 6.701 6.227 -10.794 1.00 84.25 111 VAL A N 1
ATOM 878 C CA . VAL A 1 111 ? 6.215 7.288 -9.909 1.00 84.25 111 VAL A CA 1
ATOM 879 C C . VAL A 1 111 ? 6.241 8.659 -10.590 1.00 84.25 111 VAL A C 1
ATOM 881 O O . VAL A 1 111 ? 5.389 9.497 -10.302 1.00 84.25 111 VAL A O 1
ATOM 884 N N . GLY A 1 112 ? 7.155 8.860 -11.548 1.00 79.94 112 GLY A N 1
ATOM 885 C CA . GLY A 1 112 ? 7.192 10.019 -12.441 1.00 79.94 112 GLY A CA 1
ATOM 886 C C . GLY A 1 112 ? 6.138 10.007 -13.556 1.00 79.94 112 GLY A C 1
ATOM 887 O O . GLY A 1 112 ? 6.052 10.968 -14.315 1.00 79.94 112 GLY A O 1
ATOM 888 N N . GLY A 1 113 ? 5.319 8.953 -13.661 1.00 82.56 113 GLY A N 1
ATOM 889 C CA . GLY A 1 113 ? 4.215 8.848 -14.619 1.00 82.56 113 GLY A CA 1
ATOM 890 C C . GLY A 1 113 ? 4.595 8.309 -16.002 1.00 82.56 113 GLY A C 1
ATOM 891 O O . GLY A 1 113 ? 3.786 8.396 -16.927 1.00 82.56 113 GLY A O 1
ATOM 892 N N . TYR A 1 114 ? 5.790 7.739 -16.170 1.00 83.88 114 TYR A N 1
ATOM 893 C CA . TYR A 1 114 ? 6.239 7.168 -17.443 1.00 83.88 114 TYR A CA 1
ATOM 894 C C . TYR A 1 114 ? 5.892 5.690 -17.559 1.00 83.88 114 TYR A C 1
ATOM 896 O O . TYR A 1 114 ? 5.881 4.970 -16.569 1.00 83.88 114 TYR A O 1
ATOM 904 N N . TRP A 1 115 ? 5.661 5.206 -18.778 1.00 83.56 115 TRP A N 1
ATOM 905 C CA . TRP A 1 115 ? 5.453 3.778 -19.010 1.00 83.56 115 TRP A CA 1
ATOM 906 C C . TRP A 1 115 ? 6.746 2.980 -18.824 1.00 83.56 115 TRP A C 1
ATOM 908 O O . TRP A 1 115 ? 7.772 3.279 -19.447 1.00 83.56 115 TRP A O 1
ATOM 918 N N . CYS A 1 116 ? 6.655 1.919 -18.027 1.00 84.88 116 CYS A N 1
ATOM 919 C CA . CYS A 1 116 ? 7.664 0.876 -17.953 1.00 84.88 116 CYS A CA 1
ATOM 920 C C . CYS A 1 116 ? 7.694 0.073 -19.253 1.00 84.88 116 CYS A C 1
ATOM 922 O O . CYS A 1 116 ? 6.653 -0.276 -19.820 1.00 84.88 116 CYS A O 1
ATOM 924 N N . ARG A 1 117 ? 8.897 -0.269 -19.712 1.00 83.56 117 ARG A N 1
ATOM 925 C CA . ARG A 1 117 ? 9.075 -1.161 -20.853 1.00 83.56 117 ARG A CA 1
ATOM 926 C C . ARG A 1 117 ? 8.596 -2.572 -20.521 1.00 83.56 117 ARG A C 1
ATOM 928 O O . ARG A 1 117 ? 8.740 -3.052 -19.400 1.00 83.56 117 ARG A O 1
ATOM 935 N N . TYR A 1 118 ? 8.079 -3.259 -21.536 1.00 79.75 118 TYR A N 1
ATOM 936 C CA . TYR A 1 118 ? 7.567 -4.622 -21.395 1.00 79.75 118 TYR A CA 1
ATOM 937 C C . TYR A 1 118 ? 8.666 -5.651 -21.079 1.00 79.75 118 TYR A C 1
ATOM 939 O O . TYR A 1 118 ? 8.423 -6.606 -20.352 1.00 79.75 118 TYR A O 1
ATOM 947 N N . ASP A 1 119 ? 9.877 -5.451 -21.604 1.00 82.31 119 ASP A N 1
ATOM 948 C CA . ASP A 1 119 ? 11.041 -6.316 -21.371 1.00 82.31 119 ASP A CA 1
ATOM 949 C C . ASP A 1 119 ? 11.756 -6.035 -20.045 1.00 82.31 119 ASP A C 1
ATOM 951 O O . ASP A 1 119 ? 12.619 -6.805 -19.632 1.00 82.31 119 ASP A O 1
ATOM 955 N N . HIS A 1 120 ? 11.394 -4.947 -19.368 1.00 85.31 120 HIS A N 1
ATOM 956 C CA . HIS A 1 120 ? 11.957 -4.580 -18.077 1.00 85.31 120 HIS A CA 1
ATOM 957 C C . HIS A 1 120 ? 10.878 -3.937 -17.196 1.00 85.31 120 HIS A C 1
ATOM 959 O O . HIS A 1 120 ? 10.959 -2.738 -16.899 1.00 85.31 120 HIS A O 1
ATOM 965 N N . PRO A 1 121 ? 9.839 -4.711 -16.821 1.00 87.75 121 PRO A N 1
ATOM 966 C CA . PRO A 1 121 ? 8.693 -4.204 -16.077 1.00 87.75 121 PRO A CA 1
ATOM 967 C C . PRO A 1 121 ? 9.092 -3.765 -14.666 1.00 87.75 121 PRO A C 1
ATOM 969 O O . PRO A 1 121 ? 10.212 -4.007 -14.216 1.00 87.75 121 PRO A O 1
ATOM 972 N N . CYS A 1 122 ? 8.161 -3.127 -13.956 1.00 88.56 122 CYS A N 1
ATOM 973 C CA . CYS A 1 122 ? 8.367 -2.758 -12.561 1.00 88.56 122 CYS A CA 1
ATOM 974 C C . CYS A 1 122 ? 8.732 -3.976 -11.704 1.00 88.56 122 CYS A C 1
ATOM 976 O O . CYS A 1 122 ? 7.981 -4.951 -11.648 1.00 88.56 122 CYS A O 1
ATOM 978 N N . GLY A 1 123 ? 9.879 -3.899 -11.034 1.00 89.56 123 GLY A N 1
ATOM 979 C CA . GLY A 1 123 ? 10.394 -4.951 -10.167 1.00 89.56 123 GLY A CA 1
ATOM 980 C C . GLY A 1 123 ? 11.650 -4.500 -9.431 1.00 89.56 123 GLY A C 1
ATOM 981 O O . GLY A 1 123 ? 12.107 -3.374 -9.611 1.00 89.56 123 GLY A O 1
ATOM 982 N N . THR A 1 124 ? 12.198 -5.376 -8.592 1.00 87.81 124 THR A N 1
ATOM 983 C CA . THR A 1 124 ? 13.422 -5.083 -7.835 1.00 87.81 124 THR A CA 1
ATOM 984 C C . THR A 1 124 ? 14.685 -5.259 -8.667 1.00 87.81 124 THR A C 1
ATOM 986 O O . THR A 1 124 ? 15.637 -4.514 -8.497 1.00 87.81 124 THR A O 1
ATOM 989 N N . HIS A 1 125 ? 14.715 -6.220 -9.597 1.00 88.00 125 HIS A N 1
ATOM 990 C CA . HIS A 1 125 ? 15.873 -6.476 -10.473 1.00 88.00 125 HIS A CA 1
ATOM 991 C C . HIS A 1 125 ? 17.208 -6.599 -9.714 1.00 88.00 125 HIS A C 1
ATOM 993 O O . HIS A 1 125 ? 18.247 -6.175 -10.208 1.00 88.00 125 HIS A O 1
ATOM 999 N N . SER A 1 126 ? 17.172 -7.235 -8.538 1.00 87.31 126 SER A N 1
ATOM 1000 C CA . SER A 1 126 ? 18.296 -7.382 -7.588 1.00 87.31 126 SER A CA 1
ATOM 1001 C C . SER A 1 126 ? 18.662 -6.135 -6.771 1.00 87.31 126 SER A C 1
ATOM 1003 O O . SER A 1 126 ? 19.670 -6.153 -6.075 1.00 87.31 126 SER A O 1
ATOM 1005 N N . GLU A 1 127 ? 17.829 -5.100 -6.801 1.00 88.44 127 GLU A N 1
ATOM 1006 C CA . GLU A 1 127 ? 17.932 -3.913 -5.948 1.00 88.44 127 GLU A CA 1
ATOM 1007 C C . GLU A 1 127 ? 16.966 -3.999 -4.750 1.00 88.44 127 GLU A C 1
ATOM 1009 O O . GLU A 1 127 ? 16.059 -4.836 -4.704 1.00 88.44 127 GLU A O 1
ATOM 1014 N N . ASP A 1 128 ? 17.130 -3.110 -3.773 1.00 84.25 128 ASP A N 1
ATOM 1015 C CA . ASP A 1 128 ? 16.227 -2.948 -2.623 1.00 84.25 128 ASP A CA 1
ATOM 1016 C C . ASP A 1 128 ? 15.045 -1.993 -2.906 1.00 84.25 128 ASP A C 1
ATOM 1018 O O . ASP A 1 128 ? 14.161 -1.805 -2.064 1.00 84.25 128 ASP A O 1
ATOM 1022 N N . TYR A 1 129 ? 14.989 -1.422 -4.111 1.00 87.25 129 TYR A N 1
ATOM 1023 C CA . TYR A 1 129 ? 13.915 -0.561 -4.600 1.00 87.25 129 TYR A CA 1
ATOM 1024 C C . TYR A 1 129 ? 13.243 -1.124 -5.850 1.00 87.25 129 TYR A C 1
ATOM 1026 O O . TYR A 1 129 ? 13.809 -1.907 -6.606 1.00 87.25 129 TYR A O 1
ATOM 1034 N N . TYR A 1 130 ? 12.005 -0.690 -6.081 1.00 90.88 130 TYR A N 1
ATOM 1035 C CA . TYR A 1 130 ? 11.245 -1.041 -7.274 1.00 90.88 130 TYR A CA 1
ATOM 1036 C C . TYR A 1 130 ? 11.506 -0.011 -8.370 1.00 90.88 130 TYR A C 1
ATOM 1038 O O . TYR A 1 130 ? 11.329 1.193 -8.166 1.00 90.88 130 TYR A O 1
ATOM 1046 N N . TRP A 1 131 ? 11.909 -0.481 -9.545 1.00 92.12 131 TRP A N 1
ATOM 1047 C CA . TRP A 1 131 ? 12.189 0.365 -10.699 1.00 92.12 131 TRP A CA 1
ATOM 1048 C C . TRP A 1 131 ? 11.908 -0.360 -12.016 1.00 92.12 131 TRP A C 1
ATOM 1050 O O . TRP A 1 131 ? 11.672 -1.572 -12.065 1.00 92.12 131 TRP A O 1
ATOM 1060 N N . CYS A 1 132 ? 11.903 0.400 -13.106 1.00 91.00 132 CYS A N 1
ATOM 1061 C CA . CYS A 1 132 ? 11.798 -0.139 -14.454 1.00 91.00 132 CYS A CA 1
ATOM 1062 C C . CYS A 1 132 ? 12.532 0.747 -15.462 1.00 91.00 132 CYS A C 1
ATOM 1064 O O . CYS A 1 132 ? 12.820 1.916 -15.196 1.00 91.00 132 CYS A O 1
ATOM 1066 N N . ARG A 1 133 ? 12.805 0.204 -16.653 1.00 88.31 133 ARG A N 1
ATOM 1067 C CA . ARG A 1 133 ? 13.293 1.018 -17.772 1.00 88.31 133 ARG A CA 1
ATOM 1068 C C . ARG A 1 133 ? 12.120 1.736 -18.416 1.00 88.31 133 ARG A C 1
ATOM 1070 O O . ARG A 1 133 ? 11.077 1.123 -18.645 1.00 88.31 133 ARG A O 1
ATOM 1077 N N . THR A 1 134 ? 12.295 3.001 -18.758 1.00 84.56 134 THR A N 1
ATOM 1078 C CA . THR A 1 134 ? 11.268 3.799 -19.426 1.00 84.56 134 THR A CA 1
ATOM 1079 C C . THR A 1 134 ? 11.582 3.914 -20.914 1.00 84.56 134 THR A C 1
ATOM 1081 O O . THR A 1 134 ? 12.734 3.871 -21.347 1.00 84.56 134 THR A O 1
ATOM 1084 N N . GLY A 1 135 ? 10.537 4.022 -21.736 1.00 67.50 135 GLY A N 1
ATOM 1085 C CA . GLY A 1 135 ? 10.683 4.247 -23.181 1.00 67.50 135 GLY A CA 1
ATOM 1086 C C . GLY A 1 135 ? 10.917 5.713 -23.562 1.00 67.50 135 GLY A C 1
ATOM 1087 O O . GLY A 1 135 ? 10.949 6.027 -24.748 1.00 67.50 135 GLY A O 1
ATOM 1088 N N . HIS A 1 136 ? 11.021 6.616 -22.583 1.00 59.75 136 HIS A N 1
ATOM 1089 C CA . HIS A 1 136 ? 11.017 8.060 -22.795 1.00 59.75 136 HIS A CA 1
ATOM 1090 C C . HIS A 1 136 ? 12.318 8.689 -22.285 1.00 59.75 136 HIS A C 1
ATOM 1092 O O . HIS A 1 136 ? 12.449 9.027 -21.112 1.00 59.75 136 HIS A O 1
ATOM 1098 N N . GLY A 1 137 ? 13.278 8.866 -23.192 1.00 53.38 137 GLY A N 1
ATOM 1099 C CA . GLY A 1 137 ? 14.525 9.582 -22.942 1.00 53.38 137 GLY A CA 1
ATOM 1100 C C . GLY A 1 137 ? 15.299 9.825 -24.239 1.00 53.38 137 GLY A C 1
ATOM 1101 O O . GLY A 1 137 ? 15.218 9.032 -25.171 1.00 53.38 137 GLY A O 1
ATOM 1102 N N . PHE A 1 138 ? 16.071 10.916 -24.300 1.00 52.62 138 PHE A N 1
ATOM 1103 C CA . PHE A 1 138 ? 17.041 11.185 -25.381 1.00 52.62 138 PHE A CA 1
ATOM 1104 C C . PHE A 1 138 ? 18.197 10.159 -25.417 1.00 52.62 138 PHE A C 1
ATOM 1106 O O . PHE A 1 138 ? 18.962 10.120 -26.378 1.00 52.62 138 PHE A O 1
ATOM 1113 N N . PHE A 1 139 ? 18.319 9.334 -24.371 1.00 53.44 139 PHE A N 1
ATOM 1114 C CA . PHE A 1 139 ? 19.328 8.295 -24.193 1.00 53.44 139 PHE A CA 1
ATOM 1115 C C . PHE A 1 139 ? 18.641 6.926 -24.068 1.00 53.44 139 PHE A C 1
ATOM 1117 O O . PHE A 1 139 ? 17.603 6.811 -23.419 1.00 53.44 139 PHE A O 1
ATOM 1124 N N . PHE A 1 140 ? 19.229 5.891 -24.673 1.00 55.53 140 PHE A N 1
ATOM 1125 C CA . PHE A 1 140 ? 18.641 4.552 -24.846 1.00 55.53 140 PHE A CA 1
ATOM 1126 C C . PHE A 1 140 ? 18.423 3.736 -23.546 1.00 55.53 140 PHE A C 1
ATOM 1128 O O . PHE A 1 140 ? 17.837 2.655 -23.613 1.00 55.53 140 PHE A O 1
ATOM 1135 N N . ASP A 1 141 ? 18.818 4.257 -22.376 1.00 66.62 141 ASP A N 1
ATOM 1136 C CA . ASP A 1 141 ? 18.791 3.567 -21.073 1.00 66.62 141 ASP A CA 1
ATOM 1137 C C . ASP A 1 141 ? 18.151 4.408 -19.946 1.00 66.62 141 ASP A C 1
ATOM 1139 O O . ASP A 1 141 ? 18.636 4.440 -18.815 1.00 66.62 141 ASP A O 1
ATOM 1143 N N . SER A 1 142 ? 17.060 5.126 -20.234 1.00 83.19 142 SER A N 1
ATOM 1144 C CA . SER A 1 142 ? 16.305 5.810 -19.175 1.00 83.19 142 SER A CA 1
ATOM 1145 C C . SER A 1 142 ? 15.592 4.804 -18.261 1.00 83.19 142 SER A C 1
ATOM 1147 O O . SER A 1 142 ? 15.062 3.782 -18.709 1.00 83.19 142 SER A O 1
ATOM 1149 N N . TRP A 1 143 ? 15.585 5.095 -16.964 1.00 88.88 143 TRP A N 1
ATOM 1150 C CA . TRP A 1 143 ? 14.903 4.324 -15.932 1.00 88.88 143 TRP A CA 1
ATOM 1151 C C . TRP A 1 143 ? 14.274 5.275 -14.916 1.00 88.88 143 TRP A C 1
ATOM 1153 O O . TRP A 1 143 ? 14.692 6.428 -14.801 1.00 88.88 143 TRP A O 1
ATOM 1163 N N . ASP A 1 144 ? 13.255 4.803 -14.207 1.00 90.31 144 ASP A N 1
ATOM 1164 C CA . ASP A 1 144 ? 12.619 5.547 -13.119 1.00 90.31 144 ASP A CA 1
ATOM 1165 C C . ASP A 1 144 ? 12.034 4.564 -12.085 1.00 90.31 144 ASP A C 1
ATOM 1167 O O . ASP A 1 144 ? 11.839 3.373 -12.366 1.00 90.31 144 ASP A O 1
ATOM 1171 N N . TYR A 1 145 ? 11.805 5.049 -10.865 1.00 91.31 145 TYR A N 1
ATOM 1172 C CA . TYR A 1 145 ? 11.245 4.252 -9.778 1.00 91.31 145 TYR A CA 1
ATOM 1173 C C . TYR A 1 145 ? 9.786 3.924 -10.054 1.00 91.31 145 TYR A C 1
ATOM 1175 O O . TYR A 1 145 ? 9.043 4.715 -10.626 1.00 91.31 145 TYR A O 1
ATOM 1183 N N . CYS A 1 146 ? 9.327 2.779 -9.580 1.00 90.75 146 CYS A N 1
ATOM 1184 C CA . CYS A 1 146 ? 7.927 2.400 -9.666 1.00 90.75 146 CYS A CA 1
ATOM 1185 C C . CYS A 1 146 ? 7.413 1.993 -8.286 1.00 90.75 146 CYS A C 1
ATOM 1187 O O . CYS A 1 146 ? 8.177 1.614 -7.401 1.00 90.75 146 CYS A O 1
ATOM 1189 N N . SER A 1 147 ? 6.105 2.123 -8.076 1.00 88.81 147 SER A N 1
ATOM 1190 C CA . SER A 1 147 ? 5.515 1.809 -6.775 1.00 88.81 147 SER A CA 1
ATOM 1191 C C . SER A 1 147 ? 5.566 0.302 -6.510 1.00 88.81 147 SER A C 1
ATOM 1193 O O . SER A 1 147 ? 5.171 -0.468 -7.396 1.00 88.81 147 SER A O 1
ATOM 1195 N N . PRO A 1 148 ? 5.969 -0.138 -5.304 1.00 86.06 148 PRO A N 1
ATOM 1196 C CA . PRO A 1 148 ? 5.875 -1.535 -4.913 1.00 86.06 148 PRO A CA 1
ATOM 1197 C C . PRO A 1 148 ? 4.403 -1.977 -4.849 1.00 86.06 148 PRO A C 1
ATOM 1199 O O . PRO A 1 148 ? 3.510 -1.138 -4.672 1.00 86.06 148 PRO A O 1
ATOM 1202 N N . PRO A 1 149 ? 4.119 -3.286 -4.948 1.00 79.62 149 PRO A N 1
ATOM 1203 C CA . PRO A 1 149 ? 2.763 -3.839 -4.931 1.00 79.62 149 PRO A CA 1
ATOM 1204 C C . PRO A 1 149 ? 2.159 -3.911 -3.525 1.00 79.62 149 PRO A C 1
ATOM 1206 O O . PRO A 1 149 ? 1.620 -4.932 -3.103 1.00 79.62 149 PRO A O 1
ATOM 1209 N N . LEU A 1 150 ? 2.263 -2.824 -2.770 1.00 75.81 150 LEU A N 1
ATOM 1210 C CA . LEU A 1 150 ? 1.769 -2.737 -1.405 1.00 75.81 150 LEU A CA 1
ATOM 1211 C C . LEU A 1 150 ? 0.392 -2.069 -1.408 1.00 75.81 150 LEU A C 1
ATOM 1213 O O . LEU A 1 150 ? 0.253 -0.846 -1.385 1.00 75.81 150 LEU A O 1
ATOM 1217 N N . SER A 1 151 ? -0.661 -2.887 -1.438 1.00 65.38 151 SER A N 1
ATOM 1218 C CA . SER A 1 151 ? -2.051 -2.426 -1.390 1.00 65.38 151 SER A CA 1
ATOM 1219 C C . SER A 1 151 ? -2.478 -2.128 0.047 1.00 65.38 151 SER A C 1
ATOM 1221 O O . SER A 1 151 ? -3.181 -2.920 0.667 1.00 65.38 151 SER A O 1
ATOM 1223 N N . GLY A 1 152 ? -2.063 -1.013 0.637 1.00 72.50 152 GLY A N 1
ATOM 1224 C CA . GLY A 1 152 ? -2.266 -0.928 2.088 1.00 72.50 152 GLY A CA 1
ATOM 1225 C C . GLY A 1 152 ? -1.533 0.155 2.820 1.00 72.50 152 GLY A C 1
ATOM 1226 O O . GLY A 1 152 ? -2.067 0.653 3.802 1.00 72.50 152 GLY A O 1
ATOM 1227 N N . SER A 1 153 ? -0.335 0.488 2.351 1.00 85.88 153 SER A N 1
ATOM 1228 C CA . SER A 1 153 ? 0.643 1.170 3.185 1.00 85.88 153 SER A CA 1
ATOM 1229 C C . SER A 1 153 ? 0.137 2.503 3.723 1.00 85.88 153 SER A C 1
ATOM 1231 O O . SER A 1 153 ? -0.569 3.246 3.029 1.00 85.88 153 SER A O 1
ATOM 1233 N N . ARG A 1 154 ? 0.543 2.803 4.952 1.00 89.25 154 ARG A N 1
ATOM 1234 C CA . ARG A 1 154 ? 0.213 4.041 5.648 1.00 89.25 154 ARG A CA 1
ATOM 1235 C C . ARG A 1 154 ? 1.463 4.849 5.923 1.00 89.25 154 ARG A C 1
ATOM 1237 O O . ARG A 1 154 ? 2.531 4.291 6.168 1.00 89.25 154 ARG A O 1
ATOM 1244 N N . ALA A 1 155 ? 1.304 6.157 5.898 1.00 91.12 155 ALA A N 1
ATOM 1245 C CA . ALA A 1 155 ? 2.271 7.079 6.441 1.00 91.12 155 ALA A CA 1
ATOM 1246 C C . ALA A 1 155 ? 2.209 7.070 7.977 1.00 91.12 155 ALA A C 1
ATOM 1248 O O . ALA A 1 155 ? 1.209 6.694 8.587 1.00 91.12 155 ALA A O 1
ATOM 1249 N N . LYS A 1 156 ? 3.292 7.519 8.605 1.00 89.94 156 LYS A N 1
ATOM 1250 C CA . LYS A 1 156 ? 3.461 7.672 10.054 1.00 89.94 156 LYS A CA 1
ATOM 1251 C C . LYS A 1 156 ? 2.377 8.552 10.686 1.00 89.94 156 LYS A C 1
ATOM 1253 O O . LYS A 1 156 ? 2.056 8.392 11.858 1.00 89.94 156 LYS A O 1
ATOM 1258 N N . ASN A 1 157 ? 1.818 9.485 9.921 1.00 85.06 157 ASN A N 1
ATOM 1259 C CA . ASN A 1 157 ? 0.707 10.329 10.354 1.00 85.06 157 ASN A CA 1
ATOM 1260 C C . ASN A 1 157 ? -0.647 9.574 10.414 1.00 85.06 157 ASN A C 1
ATOM 1262 O O . ASN A 1 157 ? -1.649 10.156 10.818 1.00 85.06 157 ASN A O 1
ATOM 1266 N N . GLY A 1 158 ? -0.682 8.292 10.029 1.00 82.94 158 GLY A N 1
ATOM 1267 C CA . GLY A 1 158 ? -1.867 7.431 10.016 1.00 82.94 158 GLY A CA 1
ATOM 1268 C C . GLY A 1 158 ? -2.635 7.430 8.690 1.00 82.94 158 GLY A C 1
ATOM 1269 O O . GLY A 1 158 ? -3.509 6.579 8.484 1.00 82.94 158 GLY A O 1
ATOM 1270 N N . GLU A 1 159 ? -2.317 8.339 7.769 1.00 86.94 159 GLU A N 1
ATOM 1271 C CA . GLU A 1 159 ? -2.973 8.442 6.467 1.00 86.94 159 GLU A CA 1
ATOM 1272 C C . GLU A 1 159 ? -2.503 7.348 5.510 1.00 86.94 159 GLU A C 1
ATOM 1274 O O . GLU A 1 159 ? -1.397 6.817 5.605 1.00 86.94 159 GLU A O 1
ATOM 1279 N N . TYR A 1 160 ? -3.342 7.010 4.535 1.00 87.38 160 TYR A N 1
ATOM 1280 C CA . TYR A 1 160 ? -2.947 6.074 3.492 1.00 87.38 160 TYR A CA 1
ATOM 1281 C C . TYR A 1 160 ? -1.974 6.719 2.507 1.00 87.38 160 TYR A C 1
ATOM 1283 O O . TYR A 1 160 ? -2.192 7.838 2.037 1.00 87.38 160 TYR A O 1
ATOM 1291 N N . CYS A 1 161 ? -0.949 5.958 2.127 1.00 89.31 161 CYS A N 1
ATOM 1292 C CA . CYS A 1 161 ? -0.104 6.307 0.998 1.00 89.31 161 CYS A CA 1
ATOM 1293 C C . CYS A 1 161 ? -0.923 6.318 -0.295 1.00 89.31 161 CYS A C 1
ATOM 1295 O O . CYS A 1 161 ? -1.881 5.552 -0.477 1.00 89.31 161 CYS A O 1
ATOM 1297 N N . HIS A 1 162 ? -0.511 7.169 -1.223 1.00 86.06 162 HIS A N 1
ATOM 1298 C CA . HIS A 1 162 ? -1.106 7.250 -2.537 1.00 86.06 162 HIS A CA 1
ATOM 1299 C C . HIS A 1 162 ? -0.899 5.934 -3.307 1.00 86.06 162 HIS A C 1
ATOM 1301 O O . HIS A 1 162 ? 0.142 5.287 -3.229 1.00 86.06 162 HIS A O 1
ATOM 1307 N N . SER A 1 163 ? -1.906 5.518 -4.079 1.00 77.25 163 SER A N 1
ATOM 1308 C CA . SER A 1 163 ? -1.927 4.180 -4.698 1.00 77.25 163 SER A CA 1
ATOM 1309 C C . SER A 1 163 ? -0.832 3.912 -5.740 1.00 77.25 163 SER A C 1
ATOM 1311 O O . SER A 1 163 ? -0.517 2.755 -5.981 1.00 77.25 163 SER A O 1
ATOM 1313 N N . ASN A 1 164 ? -0.266 4.956 -6.356 1.00 78.00 164 ASN A N 1
ATOM 1314 C CA . ASN A 1 164 ? 0.872 4.858 -7.286 1.00 78.00 164 ASN A CA 1
ATOM 1315 C C . ASN A 1 164 ? 2.204 5.274 -6.633 1.00 78.00 164 ASN A C 1
ATOM 1317 O O . ASN A 1 164 ? 3.179 5.518 -7.337 1.00 78.00 164 ASN A O 1
ATOM 1321 N N . TYR A 1 165 ? 2.210 5.419 -5.308 1.00 85.38 165 TYR A N 1
ATOM 1322 C CA . TYR A 1 165 ? 3.350 5.849 -4.511 1.00 85.38 165 TYR A CA 1
ATOM 1323 C C . TYR A 1 165 ? 3.271 5.153 -3.147 1.00 85.38 165 TYR A C 1
ATOM 1325 O O . TYR A 1 165 ? 3.244 5.790 -2.095 1.00 85.38 165 TYR A O 1
ATOM 1333 N N . ALA A 1 166 ? 3.135 3.825 -3.166 1.00 89.75 166 ALA A N 1
ATOM 1334 C CA . ALA A 1 166 ? 3.071 3.024 -1.950 1.00 89.75 166 ALA A CA 1
ATOM 1335 C C . ALA A 1 166 ? 4.384 3.125 -1.158 1.00 89.75 166 ALA A C 1
ATOM 1337 O O . ALA A 1 166 ? 5.365 3.689 -1.629 1.00 89.75 166 ALA A O 1
ATOM 1338 N N . CYS A 1 167 ? 4.431 2.600 0.059 1.00 91.19 167 CYS A N 1
ATOM 1339 C CA . CYS A 1 167 ? 5.614 2.752 0.902 1.00 91.19 167 CYS A CA 1
ATOM 1340 C C . CYS A 1 167 ? 6.883 2.150 0.272 1.00 91.19 167 CYS A C 1
ATOM 1342 O O . CYS A 1 167 ? 6.947 0.941 0.054 1.00 91.19 167 CYS A O 1
ATOM 1344 N N . GLY A 1 168 ? 7.894 2.979 -0.003 1.00 90.06 168 GLY A N 1
ATOM 1345 C CA . GLY A 1 168 ? 9.127 2.572 -0.682 1.00 90.06 168 GLY A CA 1
ATOM 1346 C C . GLY A 1 168 ? 10.273 3.559 -0.457 1.00 90.06 168 GLY A C 1
ATOM 1347 O O . GLY A 1 168 ? 10.080 4.619 0.131 1.00 90.06 168 GLY A O 1
ATOM 1348 N N . THR A 1 169 ? 11.485 3.208 -0.881 1.00 89.19 169 THR A N 1
ATOM 1349 C CA . THR A 1 169 ? 12.687 4.041 -0.682 1.00 89.19 169 THR A CA 1
ATOM 1350 C C . THR A 1 169 ? 12.758 5.200 -1.673 1.00 89.19 169 THR A C 1
ATOM 1352 O O . THR A 1 169 ? 13.062 6.323 -1.278 1.00 89.19 169 THR A O 1
ATOM 1355 N N . TYR A 1 170 ? 12.444 4.963 -2.951 1.00 88.50 170 TYR A N 1
ATOM 1356 C CA . TYR A 1 170 ? 12.443 5.986 -4.010 1.00 88.50 170 TYR A CA 1
ATOM 1357 C C . TYR A 1 170 ? 13.726 6.841 -4.028 1.00 88.50 170 TYR A C 1
ATOM 1359 O O . TYR A 1 170 ? 13.668 8.068 -4.108 1.00 88.50 170 TYR A O 1
ATOM 1367 N N . GLY A 1 171 ? 14.884 6.192 -3.866 1.00 85.94 171 GLY A N 1
ATOM 1368 C CA . GLY A 1 171 ? 16.192 6.854 -3.790 1.00 85.94 171 GLY A CA 1
ATOM 1369 C C . GLY A 1 171 ? 16.532 7.492 -2.439 1.00 85.94 171 GLY A C 1
ATOM 1370 O O . GLY A 1 171 ? 17.500 8.242 -2.351 1.00 85.94 171 GLY A O 1
ATOM 1371 N N . SER A 1 172 ? 15.749 7.222 -1.394 1.00 87.88 172 SER A N 1
ATOM 1372 C CA . SER A 1 172 ? 16.037 7.608 -0.010 1.00 87.88 172 SER A CA 1
ATOM 1373 C C . SER A 1 172 ? 16.571 6.421 0.792 1.00 87.88 172 SER A C 1
ATOM 1375 O O . SER A 1 172 ? 16.272 5.268 0.506 1.00 87.88 172 SER A O 1
ATOM 1377 N N . ASP A 1 173 ? 17.295 6.736 1.857 1.00 88.00 173 ASP A N 1
ATOM 1378 C CA . ASP A 1 173 ? 17.783 5.835 2.909 1.00 88.00 173 ASP A CA 1
ATOM 1379 C C . ASP A 1 173 ? 16.691 5.265 3.841 1.00 88.00 173 ASP A C 1
ATOM 1381 O O . ASP A 1 173 ? 16.946 4.344 4.610 1.00 88.00 173 ASP A O 1
ATOM 1385 N N . HIS A 1 174 ? 15.469 5.797 3.783 1.00 88.06 174 HIS A N 1
ATOM 1386 C CA . HIS A 1 174 ? 14.325 5.333 4.566 1.00 88.06 174 HIS A CA 1
ATOM 1387 C C . HIS A 1 174 ? 13.110 5.165 3.658 1.00 88.06 174 HIS A C 1
ATOM 1389 O O . HIS A 1 174 ? 12.999 5.826 2.624 1.00 88.06 174 HIS A O 1
ATOM 1395 N N . LYS A 1 175 ? 12.148 4.335 4.068 1.00 91.25 175 LYS A N 1
ATOM 1396 C CA . LYS A 1 175 ? 10.890 4.181 3.331 1.00 91.25 175 LYS A CA 1
ATOM 1397 C C . LYS A 1 175 ? 9.929 5.332 3.617 1.00 91.25 175 LYS A C 1
ATOM 1399 O O . LYS A 1 175 ? 9.683 5.694 4.771 1.00 91.25 175 LYS A O 1
ATOM 1404 N N . TRP A 1 176 ? 9.364 5.896 2.558 1.00 92.75 176 TRP A N 1
ATOM 1405 C CA . TRP A 1 176 ? 8.434 7.016 2.619 1.00 92.75 176 TRP A CA 1
ATOM 1406 C C . TRP A 1 176 ? 7.375 6.930 1.516 1.00 92.75 176 TRP A C 1
ATOM 1408 O O . TRP A 1 176 ? 7.480 6.142 0.573 1.00 92.75 176 TRP A O 1
ATOM 1418 N N . CYS A 1 177 ? 6.325 7.732 1.652 1.00 92.31 177 CYS A N 1
ATOM 1419 C CA . CYS A 1 177 ? 5.306 7.882 0.627 1.00 92.31 177 CYS A CA 1
ATOM 1420 C C . CYS A 1 177 ? 4.693 9.284 0.634 1.00 92.31 177 CYS A C 1
ATOM 1422 O O . CYS A 1 177 ? 4.855 10.042 1.594 1.00 92.31 177 CYS A O 1
ATOM 1424 N N . TYR A 1 178 ? 3.977 9.615 -0.440 1.00 89.81 178 TYR A N 1
ATOM 1425 C CA . TYR A 1 178 ? 3.032 10.725 -0.431 1.00 89.81 178 TYR A CA 1
ATOM 1426 C C . TYR A 1 178 ? 1.676 10.229 0.062 1.00 89.81 178 TYR A C 1
ATOM 1428 O O . TYR A 1 178 ? 1.196 9.195 -0.408 1.00 89.81 178 TYR A O 1
ATOM 1436 N N . THR A 1 179 ? 1.052 10.950 0.988 1.00 87.38 179 THR A N 1
ATOM 1437 C CA . THR A 1 179 ? -0.330 10.684 1.392 1.00 87.38 179 THR A CA 1
ATOM 1438 C C . THR A 1 179 ? -1.298 11.153 0.312 1.00 87.38 179 THR A C 1
ATOM 1440 O O . THR A 1 179 ? -0.916 11.830 -0.646 1.00 87.38 179 THR A O 1
ATOM 1443 N N . VAL A 1 180 ? -2.570 10.769 0.434 1.00 74.44 180 VAL A N 1
ATOM 1444 C CA . VAL A 1 180 ? -3.617 11.199 -0.510 1.00 74.44 180 VAL A CA 1
ATOM 1445 C C . VAL A 1 180 ? -3.728 12.728 -0.577 1.00 74.44 180 VAL A C 1
ATOM 1447 O O . VAL A 1 180 ? -4.017 13.264 -1.644 1.00 74.44 180 VAL A O 1
ATOM 1450 N N . ASP A 1 181 ? -3.418 13.414 0.523 1.00 79.31 181 ASP A N 1
ATOM 1451 C CA . ASP A 1 181 ? -3.446 14.874 0.628 1.00 79.31 181 ASP A CA 1
ATOM 1452 C C . ASP A 1 181 ? -2.126 15.539 0.189 1.00 79.31 181 ASP A C 1
ATOM 1454 O O . ASP A 1 181 ? -1.983 16.759 0.243 1.00 79.31 181 ASP A O 1
ATOM 1458 N N . GLY A 1 182 ? -1.160 14.749 -0.294 1.00 79.56 182 GLY A N 1
ATOM 1459 C CA . GLY A 1 182 ? 0.110 15.231 -0.840 1.00 79.56 182 GLY A CA 1
ATOM 1460 C C . GLY A 1 182 ? 1.209 15.461 0.199 1.00 79.56 182 GLY A C 1
ATOM 1461 O O . GLY A 1 182 ? 2.293 15.924 -0.164 1.00 79.56 182 GLY A O 1
ATOM 1462 N N . ASN A 1 183 ? 0.982 15.111 1.468 1.00 86.25 183 ASN A N 1
ATOM 1463 C CA . ASN A 1 183 ? 2.013 15.197 2.500 1.00 86.25 183 ASN A CA 1
ATOM 1464 C C . ASN A 1 183 ? 3.070 14.109 2.287 1.00 86.25 183 ASN A C 1
ATOM 1466 O O . ASN A 1 183 ? 2.742 12.965 1.980 1.00 86.25 183 ASN A O 1
ATOM 1470 N N . LYS A 1 184 ? 4.348 14.459 2.446 1.00 90.38 184 LYS A N 1
ATOM 1471 C CA . LYS A 1 184 ? 5.459 13.503 2.388 1.00 90.38 184 LYS A CA 1
ATOM 1472 C C . LYS A 1 184 ? 5.799 13.042 3.796 1.00 90.38 184 LYS A C 1
ATOM 1474 O O . LYS A 1 184 ? 6.252 13.854 4.595 1.00 90.38 184 LYS A O 1
ATOM 1479 N N . ASP A 1 185 ? 5.683 11.743 4.052 1.00 91.75 185 ASP A N 1
ATOM 1480 C CA . ASP A 1 185 ? 5.973 11.170 5.365 1.00 91.75 185 ASP A CA 1
ATOM 1481 C C . ASP A 1 185 ? 6.635 9.791 5.277 1.00 91.75 185 ASP A C 1
ATOM 1483 O O . ASP A 1 185 ? 6.519 9.070 4.281 1.00 91.75 185 ASP A O 1
ATOM 1487 N N . ARG A 1 186 ? 7.333 9.412 6.359 1.00 93.44 186 ARG A N 1
ATOM 1488 C CA . ARG A 1 186 ? 7.792 8.027 6.566 1.00 93.44 186 ARG A CA 1
ATOM 1489 C C . ARG A 1 186 ? 6.592 7.097 6.602 1.00 93.44 186 ARG A C 1
ATOM 1491 O O . ARG A 1 186 ? 5.517 7.509 7.024 1.00 93.44 186 ARG A O 1
ATOM 1498 N N . CYS A 1 187 ? 6.771 5.851 6.197 1.00 92.88 187 CYS A N 1
ATOM 1499 C CA . CYS A 1 187 ? 5.656 4.927 6.044 1.00 92.88 187 CYS A CA 1
ATOM 1500 C C . CYS A 1 187 ? 5.969 3.529 6.570 1.00 92.88 187 CYS A C 1
ATOM 1502 O O . CYS A 1 187 ? 7.128 3.159 6.763 1.00 92.88 187 CYS A O 1
ATOM 1504 N N . CYS A 1 188 ? 4.900 2.765 6.766 1.00 92.38 188 CYS A N 1
ATOM 1505 C CA . CYS A 1 188 ? 4.921 1.357 7.122 1.00 92.38 188 CYS A CA 1
ATOM 1506 C C . CYS A 1 188 ? 4.495 0.527 5.907 1.00 92.38 188 CYS A C 1
ATOM 1508 O O . CYS A 1 188 ? 3.591 0.907 5.151 1.00 92.38 188 CYS A O 1
ATOM 1510 N N . THR A 1 189 ? 5.164 -0.605 5.703 1.00 85.75 189 THR A N 1
ATOM 1511 C CA . THR A 1 189 ? 4.956 -1.481 4.541 1.00 85.75 189 THR A CA 1
ATOM 1512 C C . THR A 1 189 ? 3.682 -2.317 4.646 1.00 85.75 189 THR A C 1
ATOM 1514 O O . THR A 1 189 ? 3.133 -2.705 3.615 1.00 85.75 189 THR A O 1
ATOM 1517 N N . SER A 1 190 ? 3.168 -2.527 5.861 1.00 82.31 190 SER A N 1
ATOM 1518 C CA . SER A 1 190 ? 1.943 -3.279 6.143 1.00 82.31 190 SER A CA 1
ATOM 1519 C C . SER A 1 190 ? 0.897 -2.422 6.875 1.00 82.31 190 SER A C 1
ATOM 1521 O O . SER A 1 190 ? 1.234 -1.468 7.573 1.00 82.31 190 SER A O 1
ATOM 1523 N N . ASP A 1 191 ? -0.388 -2.760 6.703 1.00 80.62 191 ASP A N 1
ATOM 1524 C CA . ASP A 1 191 ? -1.539 -2.168 7.425 1.00 80.62 191 ASP A CA 1
ATOM 1525 C C . ASP A 1 191 ? -1.946 -3.056 8.621 1.00 80.62 191 ASP A C 1
ATOM 1527 O O . ASP A 1 191 ? -3.132 -3.258 8.912 1.00 80.62 191 ASP A O 1
ATOM 1531 N N . ASP A 1 192 ? -0.959 -3.656 9.285 1.00 84.38 192 ASP A N 1
ATOM 1532 C CA . ASP A 1 192 ? -1.134 -4.447 10.503 1.00 84.38 192 ASP A CA 1
ATOM 1533 C C . ASP A 1 192 ? -0.777 -3.636 11.761 1.00 84.38 192 ASP A C 1
ATOM 1535 O O . ASP A 1 192 ? -0.379 -2.473 11.693 1.00 84.38 192 ASP A O 1
ATOM 1539 N N . CYS A 1 193 ? -0.998 -4.241 12.926 1.00 87.62 193 CYS A N 1
ATOM 1540 C CA . CYS A 1 193 ? -0.785 -3.597 14.223 1.00 87.62 193 CYS A CA 1
ATOM 1541 C C . CYS A 1 193 ? 0.661 -3.646 14.717 1.00 87.62 193 CYS A C 1
ATOM 1543 O O . CYS A 1 193 ? 0.962 -3.056 15.753 1.00 87.62 193 CYS A O 1
ATOM 1545 N N . LEU A 1 194 ? 1.531 -4.372 14.017 1.00 89.81 194 LEU A N 1
ATOM 1546 C CA . LEU A 1 194 ? 2.915 -4.588 14.412 1.00 89.81 194 LEU A CA 1
ATOM 1547 C C . LEU A 1 194 ? 3.898 -3.965 13.418 1.00 89.81 194 LEU A C 1
ATOM 1549 O O . LEU A 1 194 ? 5.100 -4.078 13.599 1.00 89.81 194 LEU A O 1
ATOM 1553 N N . SER A 1 195 ? 3.426 -3.290 12.375 1.00 90.44 195 SER A N 1
ATOM 1554 C CA . SER A 1 195 ? 4.285 -2.642 11.397 1.00 90.44 195 SER A CA 1
ATOM 1555 C C . SER A 1 195 ? 4.748 -1.290 11.926 1.00 90.44 195 SER A C 1
ATOM 1557 O O . SER A 1 195 ? 3.943 -0.382 12.159 1.00 90.44 195 SER A O 1
ATOM 1559 N N . ALA A 1 196 ? 6.059 -1.158 12.094 1.00 92.06 196 ALA A N 1
ATOM 1560 C CA . ALA A 1 196 ? 6.712 0.101 12.400 1.00 92.06 196 ALA A CA 1
ATOM 1561 C C . ALA A 1 196 ? 7.404 0.652 11.140 1.00 92.06 196 ALA A C 1
ATOM 1563 O O . ALA A 1 196 ? 7.555 -0.030 10.120 1.00 92.06 196 ALA A O 1
ATOM 1564 N N . VAL A 1 197 ? 7.807 1.919 11.187 1.00 91.62 197 VAL A N 1
ATOM 1565 C CA . VAL A 1 197 ? 8.582 2.524 10.099 1.00 91.62 197 VAL A CA 1
ATOM 1566 C C . VAL A 1 197 ? 9.958 1.851 9.980 1.00 91.62 197 VAL A C 1
ATOM 1568 O O . VAL A 1 197 ? 10.420 1.169 10.894 1.00 91.62 197 VAL A O 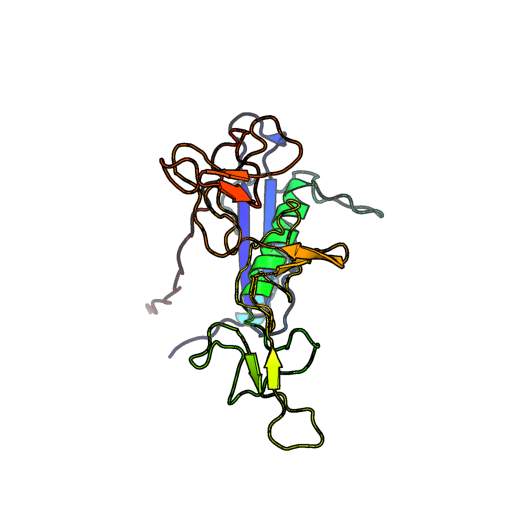1
ATOM 1571 N N . ASN A 1 198 ? 10.636 2.056 8.846 1.00 82.25 198 ASN A N 1
ATOM 1572 C CA . ASN A 1 198 ? 11.979 1.512 8.581 1.00 82.25 198 ASN A CA 1
ATOM 1573 C C . ASN A 1 198 ? 12.062 -0.026 8.639 1.00 82.25 198 ASN A C 1
ATOM 1575 O O . ASN A 1 198 ? 13.065 -0.568 9.091 1.00 82.25 198 ASN A O 1
ATOM 1579 N N . ASP A 1 199 ? 11.002 -0.719 8.207 1.00 81.44 199 ASP A N 1
ATOM 1580 C CA . ASP A 1 199 ? 10.903 -2.190 8.214 1.00 81.44 199 ASP A CA 1
ATOM 1581 C C . ASP A 1 199 ? 11.084 -2.845 9.586 1.00 81.44 199 ASP A C 1
ATOM 1583 O O . ASP A 1 199 ? 11.349 -4.045 9.685 1.00 81.44 199 ASP A O 1
ATOM 1587 N N . LYS A 1 200 ? 10.911 -2.074 10.660 1.00 89.69 200 LYS A N 1
ATOM 1588 C CA . LYS A 1 200 ? 10.872 -2.631 12.003 1.00 89.69 200 LYS A CA 1
ATOM 1589 C C . LYS A 1 200 ? 9.497 -3.201 12.308 1.00 89.69 200 LYS A C 1
ATOM 1591 O O . LYS A 1 200 ? 8.479 -2.819 11.729 1.00 89.69 200 LYS A O 1
ATOM 1596 N N . THR A 1 201 ? 9.491 -4.127 13.254 1.00 91.94 201 THR A N 1
ATOM 1597 C CA . THR A 1 201 ? 8.274 -4.737 13.778 1.00 91.94 201 THR A CA 1
ATOM 1598 C C . THR A 1 201 ? 8.120 -4.315 15.233 1.00 91.94 201 THR A C 1
ATOM 1600 O O . THR A 1 201 ? 9.083 -4.357 15.995 1.00 91.94 201 THR A O 1
ATOM 1603 N N . CYS A 1 202 ? 6.926 -3.875 15.606 1.00 92.12 202 CYS A N 1
ATOM 1604 C CA . CYS A 1 202 ? 6.555 -3.641 16.986 1.00 92.12 202 CYS A CA 1
ATOM 1605 C C . CYS A 1 202 ? 6.593 -4.953 17.767 1.00 92.12 202 CYS A C 1
ATOM 1607 O O . CYS A 1 202 ? 6.217 -6.016 17.268 1.00 92.12 202 CYS A O 1
ATOM 1609 N N . TRP A 1 203 ? 6.974 -4.851 19.028 1.00 90.69 203 TRP A N 1
ATOM 1610 C CA . TRP A 1 203 ? 6.879 -5.924 19.990 1.00 90.69 203 TRP A CA 1
ATOM 1611 C C . TRP A 1 203 ? 5.413 -6.328 20.182 1.00 90.69 203 TRP A C 1
ATOM 1613 O O . TRP A 1 203 ? 4.522 -5.480 20.259 1.00 90.69 203 TRP A O 1
ATOM 1623 N N . SER A 1 204 ? 5.151 -7.634 20.255 1.00 87.12 204 SER A N 1
ATOM 1624 C CA . SER A 1 204 ? 3.791 -8.186 20.306 1.00 87.12 204 SER A CA 1
ATOM 1625 C C . SER A 1 204 ? 2.985 -7.712 21.515 1.00 87.12 204 SER A C 1
ATOM 1627 O O . SER A 1 204 ? 1.775 -7.542 21.404 1.00 87.12 204 SER A O 1
ATOM 1629 N N . GLU A 1 205 ? 3.655 -7.462 22.643 1.00 85.69 205 GLU A N 1
ATOM 1630 C CA . GLU A 1 205 ? 3.038 -6.970 23.884 1.00 85.69 205 GLU A CA 1
ATOM 1631 C C . GLU A 1 205 ? 2.818 -5.450 23.880 1.00 85.69 205 GLU A C 1
ATOM 1633 O O . GLU A 1 205 ? 2.169 -4.905 24.772 1.00 85.69 205 GLU A O 1
ATOM 1638 N N . HIS A 1 206 ? 3.348 -4.748 22.876 1.00 88.88 206 HIS A N 1
ATOM 1639 C CA . HIS A 1 206 ? 3.228 -3.303 22.751 1.00 88.88 206 HIS A CA 1
ATOM 1640 C C . HIS A 1 206 ? 2.888 -2.906 21.306 1.00 88.88 206 HIS A C 1
ATOM 1642 O O . HIS A 1 206 ? 3.709 -2.294 20.613 1.00 88.88 206 HIS A O 1
ATOM 1648 N N . PRO A 1 207 ? 1.675 -3.252 20.830 1.00 91.00 207 PRO A N 1
ATOM 1649 C CA . PRO A 1 207 ? 1.250 -2.968 19.467 1.00 91.00 207 PRO A CA 1
ATOM 1650 C C . PRO A 1 207 ? 1.215 -1.466 19.181 1.00 91.00 207 PRO A C 1
ATOM 1652 O O . PRO A 1 207 ? 1.225 -0.627 20.086 1.00 91.00 207 PRO A O 1
ATOM 1655 N N . CYS A 1 208 ? 1.151 -1.124 17.898 1.00 92.19 208 CYS A N 1
ATOM 1656 C CA . CYS A 1 208 ? 1.087 0.260 17.465 1.00 92.19 208 CYS A CA 1
ATOM 1657 C C . CYS A 1 208 ? -0.105 1.005 18.086 1.00 92.19 208 CYS A C 1
ATOM 1659 O O . CYS A 1 208 ? -1.252 0.558 18.009 1.00 92.19 208 CYS A O 1
ATOM 1661 N N . GLY A 1 209 ? 0.171 2.161 18.690 1.00 91.50 209 GLY A N 1
ATOM 1662 C CA . GLY A 1 209 ? -0.849 2.986 19.325 1.00 91.50 209 GLY A CA 1
ATOM 1663 C C . GLY A 1 209 ? -0.300 4.316 19.827 1.00 91.50 209 GLY A C 1
ATOM 1664 O O . GLY A 1 209 ? 0.887 4.612 19.695 1.00 91.50 209 GLY A O 1
ATOM 1665 N N . TYR A 1 210 ? -1.179 5.137 20.397 1.00 89.38 210 TYR A N 1
ATOM 1666 C CA . TYR A 1 210 ? -0.797 6.440 20.951 1.00 89.38 210 TYR A CA 1
ATOM 1667 C C . TYR A 1 210 ? -0.043 6.331 22.280 1.00 89.38 210 TYR A C 1
ATOM 1669 O O . TYR A 1 210 ? 0.835 7.146 22.557 1.00 89.38 210 TYR A O 1
ATOM 1677 N N . HIS A 1 211 ? -0.392 5.350 23.121 1.00 88.00 211 HIS A N 1
ATOM 1678 C CA . HIS A 1 211 ? 0.231 5.107 24.435 1.00 88.00 211 HIS A CA 1
ATOM 1679 C C . HIS A 1 211 ? 0.421 6.382 25.278 1.00 88.00 211 HIS A C 1
ATOM 1681 O O . HIS A 1 211 ? 1.453 6.586 25.909 1.00 88.00 211 HIS A O 1
ATOM 1687 N N . GLY A 1 212 ? -0.572 7.280 25.249 1.00 86.69 212 GLY A N 1
ATOM 1688 C CA . GLY A 1 212 ? -0.549 8.551 25.984 1.00 86.69 212 GLY A CA 1
ATOM 1689 C C . GLY A 1 212 ? 0.151 9.724 25.280 1.00 86.69 212 GLY A C 1
ATOM 1690 O O . GLY A 1 212 ? 0.220 10.809 25.853 1.00 86.69 212 GLY A O 1
ATOM 1691 N N . TYR A 1 213 ? 0.627 9.546 24.047 1.00 87.38 213 TYR A N 1
ATOM 1692 C CA . TYR A 1 213 ? 1.231 10.592 23.217 1.00 87.38 213 TYR A CA 1
ATOM 1693 C C . TYR A 1 213 ? 0.310 11.022 22.067 1.00 87.38 213 TYR A C 1
ATOM 1695 O O . TYR A 1 213 ? -0.718 10.410 21.802 1.00 87.38 213 TYR A O 1
ATOM 1703 N N . SER A 1 214 ? 0.676 12.099 21.365 1.00 88.81 214 SER A N 1
ATOM 1704 C CA . SER A 1 214 ? -0.050 12.605 20.187 1.00 88.81 214 SER A CA 1
ATOM 1705 C C . SER A 1 214 ? 0.342 11.922 18.871 1.00 88.81 214 SER A C 1
ATOM 1707 O O . SER A 1 214 ? -0.167 12.285 17.813 1.00 88.81 214 SER A O 1
ATOM 1709 N N . TYR A 1 215 ? 1.257 10.956 18.918 1.00 87.62 215 TYR A N 1
ATOM 1710 C CA . TYR A 1 215 ? 1.774 10.232 17.762 1.00 87.62 215 TYR A CA 1
ATOM 1711 C C . TYR A 1 215 ? 1.707 8.726 17.997 1.00 87.62 215 TYR A C 1
ATOM 1713 O O . TYR A 1 215 ? 1.730 8.269 19.137 1.00 87.62 215 TYR A O 1
ATOM 1721 N N . LEU A 1 216 ? 1.649 7.969 16.903 1.00 91.75 216 LEU A N 1
ATOM 1722 C CA . LEU A 1 216 ? 1.622 6.512 16.923 1.00 91.75 216 LEU A CA 1
ATOM 1723 C C . LEU A 1 216 ? 3.039 5.953 17.055 1.00 91.75 216 LEU A C 1
ATOM 1725 O O . LEU A 1 216 ? 3.93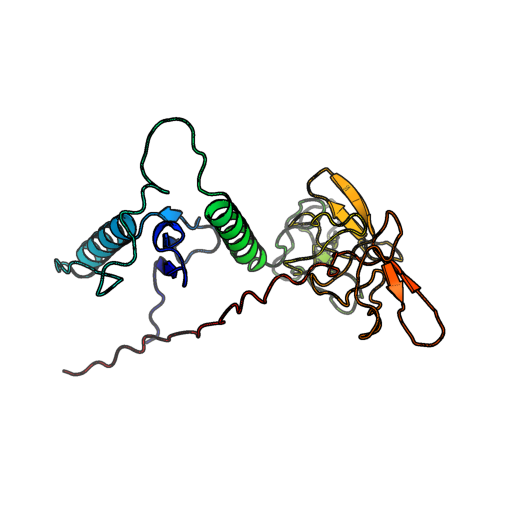0 6.306 16.273 1.00 91.75 216 LEU A O 1
ATOM 1729 N N . TRP A 1 217 ? 3.249 5.081 18.034 1.00 93.31 217 TRP A N 1
ATOM 1730 C CA . TRP A 1 217 ? 4.531 4.425 18.266 1.00 93.31 217 TRP A CA 1
ATOM 1731 C C . TRP A 1 217 ? 4.365 3.062 18.944 1.00 93.31 217 TRP A C 1
ATOM 1733 O O . TRP A 1 217 ? 3.277 2.683 19.386 1.00 93.31 217 TRP A O 1
ATOM 1743 N N . CYS A 1 218 ? 5.460 2.313 18.994 1.00 94.00 218 CYS A N 1
ATOM 1744 C CA . CYS A 1 218 ? 5.553 1.046 19.700 1.00 94.00 218 CYS A CA 1
ATOM 1745 C C . CYS A 1 218 ? 6.990 0.773 20.152 1.00 94.00 218 CYS A C 1
ATOM 1747 O O . CYS A 1 218 ? 7.936 1.295 19.556 1.00 94.00 218 CYS A O 1
ATOM 1749 N N . TYR A 1 219 ? 7.163 -0.073 21.169 1.00 93.94 219 TYR A N 1
ATOM 1750 C CA . TYR A 1 219 ? 8.457 -0.707 21.412 1.00 93.94 219 TYR A CA 1
ATOM 1751 C C . TYR A 1 219 ? 8.742 -1.738 20.321 1.00 93.94 219 TYR A C 1
ATOM 1753 O O . TYR A 1 219 ? 7.816 -2.374 19.826 1.00 93.94 219 TYR A O 1
ATOM 1761 N N . THR A 1 220 ? 10.001 -1.894 19.929 1.00 91.19 220 THR A N 1
ATOM 1762 C CA . THR A 1 220 ? 10.460 -2.882 18.941 1.00 91.19 220 THR A CA 1
ATOM 1763 C C . THR A 1 220 ? 11.085 -4.115 19.593 1.00 91.19 220 THR A C 1
ATOM 1765 O O . THR A 1 220 ? 11.233 -5.137 18.932 1.00 91.19 220 THR A O 1
ATOM 1768 N N . ASP A 1 221 ? 11.422 -4.031 20.882 1.00 88.31 221 ASP A N 1
ATOM 1769 C CA . ASP A 1 221 ? 11.999 -5.101 21.700 1.00 88.31 221 ASP A CA 1
ATOM 1770 C C . ASP A 1 221 ? 11.739 -4.865 23.203 1.00 88.31 221 ASP A C 1
ATOM 1772 O O . ASP A 1 221 ? 11.113 -3.879 23.601 1.00 88.31 221 ASP A O 1
ATOM 1776 N N . ASP A 1 222 ? 12.202 -5.798 24.035 1.00 85.69 222 ASP A N 1
ATOM 1777 C CA . ASP A 1 222 ? 12.144 -5.766 25.499 1.00 85.69 222 ASP A CA 1
ATOM 1778 C C . ASP A 1 222 ? 13.235 -4.886 26.142 1.00 85.69 222 ASP A C 1
ATOM 1780 O O . ASP A 1 222 ? 13.180 -4.602 27.340 1.00 85.69 222 ASP A O 1
ATOM 1784 N N . GLU A 1 223 ? 14.181 -4.373 25.350 1.00 90.19 223 GLU A N 1
ATOM 1785 C CA . GLU A 1 223 ? 15.228 -3.436 25.779 1.00 90.19 223 GLU A CA 1
ATOM 1786 C C . GLU A 1 223 ? 14.758 -1.970 25.765 1.00 90.19 223 GLU A C 1
ATOM 1788 O O . GLU A 1 223 ? 15.540 -1.047 25.997 1.00 90.19 223 GLU A O 1
ATOM 1793 N N . SER A 1 224 ? 13.458 -1.740 25.551 1.00 84.75 224 SER A N 1
ATOM 1794 C CA . SER A 1 224 ? 12.841 -0.411 25.447 1.00 84.75 224 SER A CA 1
ATOM 1795 C C . SER A 1 224 ? 13.280 0.401 24.221 1.00 84.75 224 SER A C 1
ATOM 1797 O O . SER A 1 224 ? 13.102 1.626 24.207 1.00 84.75 224 SER A O 1
ATOM 1799 N N . ASN A 1 225 ? 13.793 -0.236 23.162 1.00 92.56 225 ASN A N 1
ATOM 1800 C CA . ASN A 1 225 ? 13.919 0.444 21.875 1.00 92.56 225 ASN A CA 1
ATOM 1801 C C . ASN A 1 225 ? 12.528 0.642 21.277 1.00 92.56 225 ASN A C 1
ATOM 1803 O O . ASN A 1 225 ? 11.663 -0.224 21.380 1.00 92.56 225 ASN A O 1
ATOM 1807 N N . TRP A 1 226 ? 12.298 1.787 20.644 1.00 92.88 226 TRP A N 1
ATOM 1808 C CA . TRP A 1 226 ? 10.995 2.143 20.098 1.00 92.88 226 TRP A CA 1
ATOM 1809 C C . TRP A 1 226 ? 11.117 2.711 18.690 1.00 92.88 226 TRP A C 1
ATOM 1811 O O . TRP A 1 226 ? 12.165 3.223 18.288 1.00 92.88 226 TRP A O 1
ATOM 1821 N N . ASP A 1 227 ? 10.027 2.632 17.934 1.00 94.25 227 ASP A N 1
ATOM 1822 C CA . ASP A 1 227 ? 9.909 3.316 16.653 1.00 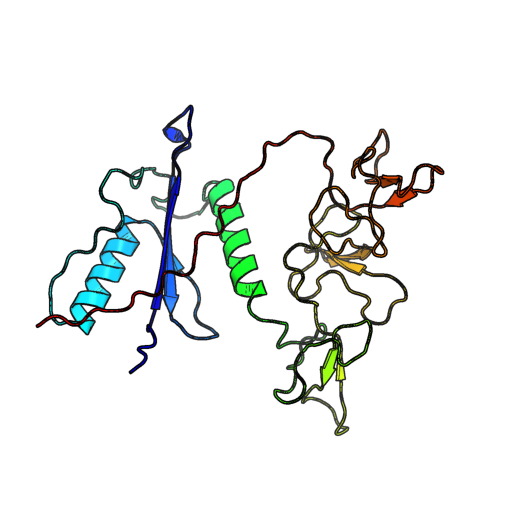94.25 227 ASP A CA 1
ATOM 1823 C C . ASP A 1 227 ? 8.486 3.834 16.434 1.00 94.25 227 ASP A C 1
ATOM 1825 O O . ASP A 1 227 ? 7.532 3.467 17.128 1.00 94.25 227 ASP A O 1
ATOM 1829 N N . TYR A 1 228 ? 8.347 4.726 15.458 1.00 93.56 228 TYR A N 1
ATOM 1830 C CA . TYR A 1 228 ? 7.040 5.175 15.010 1.00 93.56 228 TYR A CA 1
ATOM 1831 C C . TYR A 1 228 ? 6.338 4.066 14.238 1.00 93.56 228 TYR A C 1
ATOM 1833 O O . TYR A 1 228 ? 6.961 3.267 13.543 1.00 93.56 228 TYR A O 1
ATOM 1841 N N . CYS A 1 229 ? 5.019 4.067 14.296 1.00 93.62 229 CYS A N 1
ATOM 1842 C CA . CYS A 1 229 ? 4.195 3.117 13.568 1.00 93.62 229 CYS A CA 1
ATOM 1843 C C . CYS A 1 229 ? 3.021 3.855 12.916 1.00 93.62 229 CYS A C 1
ATOM 1845 O O . CYS A 1 229 ? 2.882 5.068 13.074 1.00 93.62 229 CYS A O 1
ATOM 1847 N N . CYS A 1 230 ? 2.226 3.159 12.104 1.00 90.88 230 CYS A N 1
ATOM 1848 C CA . CYS A 1 230 ? 1.326 3.833 11.161 1.00 90.88 230 CYS A CA 1
ATOM 1849 C C . CYS A 1 230 ? -0.161 3.516 11.353 1.00 90.88 230 CYS A C 1
ATOM 1851 O O . CYS A 1 230 ? -0.988 4.022 10.594 1.00 90.88 230 CYS A O 1
ATOM 1853 N N . LYS A 1 231 ? -0.524 2.681 12.333 1.00 89.25 231 LYS A N 1
ATOM 1854 C CA . LYS A 1 231 ? -1.907 2.246 12.552 1.00 89.25 231 LYS A CA 1
ATOM 1855 C C . LYS A 1 231 ? -2.253 2.167 14.031 1.00 89.25 231 LYS A C 1
ATOM 1857 O O . LYS A 1 231 ? -1.734 1.315 14.736 1.00 89.25 231 LYS A O 1
ATOM 1862 N N . ASP A 1 232 ? -3.201 2.985 14.471 1.00 87.75 232 ASP A N 1
ATOM 1863 C CA . ASP A 1 232 ? -3.732 2.850 15.823 1.00 87.75 232 ASP A CA 1
ATOM 1864 C C . ASP A 1 232 ? -4.487 1.525 15.984 1.00 87.75 232 ASP A C 1
ATOM 1866 O O . ASP A 1 232 ? -5.484 1.276 15.299 1.00 87.75 232 ASP A O 1
ATOM 1870 N N . CYS A 1 233 ? -3.996 0.683 16.889 1.00 84.12 233 CYS A N 1
ATOM 1871 C CA . CYS A 1 233 ? -4.635 -0.562 17.289 1.00 84.12 233 CYS A CA 1
ATOM 1872 C C . CYS A 1 233 ? -5.097 -0.545 18.754 1.00 84.12 233 CYS A C 1
ATOM 1874 O O . CYS A 1 233 ? -5.539 -1.573 19.261 1.00 84.12 233 CYS A O 1
ATOM 1876 N N . GLY A 1 234 ? -5.078 0.620 19.418 1.00 65.25 234 GLY A N 1
ATOM 1877 C CA . GLY A 1 234 ? -5.582 0.832 20.782 1.00 65.25 234 GLY A CA 1
ATOM 1878 C C . GLY A 1 234 ? -7.113 0.826 20.920 1.00 65.25 234 GLY A C 1
ATOM 1879 O O . GLY A 1 234 ? -7.655 1.286 21.926 1.00 65.25 234 GLY A O 1
ATOM 1880 N N . GLN A 1 235 ? -7.829 0.332 19.912 1.00 51.72 235 GLN A N 1
ATOM 1881 C CA . GLN A 1 235 ? -9.275 0.154 19.917 1.00 51.72 235 GLN A CA 1
ATOM 1882 C C . GLN A 1 235 ? -9.563 -1.249 19.378 1.00 51.72 235 GLN A C 1
ATOM 1884 O O . GLN A 1 235 ? -9.356 -1.511 18.192 1.00 51.72 235 GLN A O 1
ATOM 1889 N N . GLU A 1 236 ? -10.040 -2.150 20.240 1.00 43.03 236 GLU A N 1
ATOM 1890 C CA . GLU A 1 236 ? -10.663 -3.401 19.811 1.00 43.03 236 GLU A CA 1
ATOM 1891 C C . GLU A 1 236 ? -11.768 -3.080 18.794 1.00 43.03 236 GLU A C 1
ATOM 1893 O O . GLU A 1 236 ? -12.869 -2.659 19.148 1.00 43.03 236 GLU A O 1
ATOM 1898 N N . GLN A 1 237 ? -11.484 -3.283 17.510 1.00 33.16 237 GLN A N 1
ATOM 1899 C CA . GLN A 1 237 ? -12.521 -3.544 16.528 1.00 33.16 237 GLN A CA 1
ATOM 1900 C C . GLN A 1 237 ? -12.410 -5.006 16.112 1.00 33.16 237 GLN A C 1
ATOM 1902 O O . GLN A 1 237 ? -11.348 -5.432 15.646 1.00 33.16 237 GLN A O 1
ATOM 1907 N N . PRO A 1 238 ? -13.480 -5.796 16.306 1.00 32.97 238 PRO A N 1
ATOM 1908 C CA . PRO A 1 238 ? -13.457 -7.215 16.029 1.00 32.97 238 PRO A CA 1
ATOM 1909 C C . PRO A 1 238 ? -13.184 -7.430 14.543 1.00 32.97 238 PRO A C 1
ATOM 1911 O O . PRO A 1 238 ? -13.833 -6.868 13.662 1.00 32.97 238 PRO A O 1
ATOM 1914 N N . TYR A 1 239 ? -12.177 -8.256 14.312 1.00 35.56 239 TYR A N 1
ATOM 1915 C CA . TYR A 1 239 ? -11.733 -8.842 13.062 1.00 35.56 239 TYR A CA 1
ATOM 1916 C C . TYR A 1 239 ? -12.857 -8.949 12.016 1.00 35.56 239 TYR A C 1
ATOM 1918 O O . TYR A 1 239 ? -13.775 -9.764 12.137 1.00 35.56 239 TYR A O 1
ATOM 1926 N N . ILE A 1 240 ? -12.747 -8.181 10.929 1.00 31.48 240 ILE A N 1
ATOM 1927 C CA . ILE A 1 240 ? -13.399 -8.552 9.673 1.00 31.48 240 ILE A CA 1
ATOM 1928 C C . ILE A 1 240 ? -12.611 -9.747 9.141 1.00 31.48 240 ILE A C 1
ATOM 1930 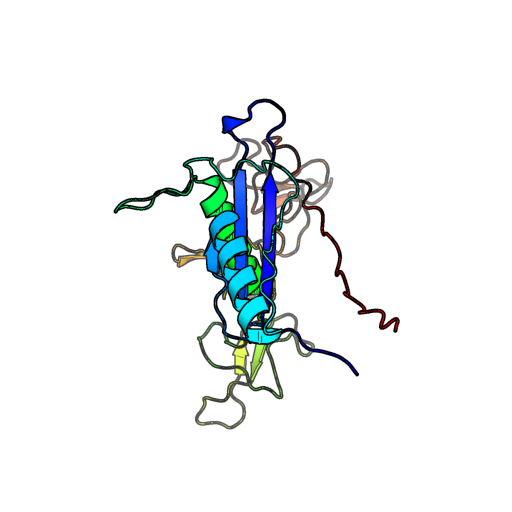O O . ILE A 1 240 ? -11.527 -9.607 8.578 1.00 31.48 240 ILE A O 1
ATOM 1934 N N . CYS A 1 241 ? -13.160 -10.939 9.354 1.00 27.14 241 CYS A N 1
ATOM 1935 C CA . CYS A 1 241 ? -12.727 -12.150 8.680 1.00 27.14 241 CYS A CA 1
ATOM 1936 C C . CYS A 1 241 ? -13.028 -11.981 7.180 1.00 27.14 241 CYS A C 1
ATOM 1938 O O . CYS A 1 241 ? -14.142 -12.238 6.721 1.00 27.14 241 CYS A O 1
ATOM 1940 N N . VAL A 1 242 ? -12.055 -11.493 6.405 1.00 31.83 242 VAL A N 1
ATOM 1941 C CA . VAL A 1 242 ? -12.111 -11.582 4.944 1.00 31.83 242 VAL A CA 1
ATOM 1942 C C . VAL A 1 242 ? -11.859 -13.042 4.601 1.00 31.83 242 VAL A C 1
ATOM 1944 O O . VAL A 1 242 ? -10.721 -13.498 4.532 1.00 31.83 242 VAL A O 1
ATOM 1947 N N . VAL A 1 243 ? -12.939 -13.797 4.419 1.00 32.31 243 VAL A N 1
ATOM 1948 C CA . VAL A 1 243 ? -12.853 -15.126 3.822 1.00 32.31 243 VAL A CA 1
ATOM 1949 C C . VAL A 1 243 ? -12.380 -14.934 2.379 1.00 32.31 243 VAL A C 1
ATOM 1951 O O . VAL A 1 243 ? -13.140 -14.501 1.513 1.00 32.31 243 VAL A O 1
ATOM 1954 N N . LEU A 1 244 ? -11.106 -15.233 2.123 1.00 38.69 244 LEU A N 1
ATOM 1955 C CA . LEU A 1 244 ? -10.591 -15.509 0.785 1.00 38.69 244 LEU A CA 1
ATOM 1956 C C . LEU A 1 244 ? -11.324 -16.750 0.249 1.00 38.69 244 LEU A C 1
ATOM 1958 O O . LEU A 1 244 ? -10.905 -17.876 0.504 1.00 38.69 244 LEU A O 1
ATOM 1962 N N . LEU A 1 245 ? -12.434 -16.562 -0.470 1.00 33.19 245 LEU A N 1
ATOM 1963 C CA . LEU A 1 245 ? -13.076 -17.648 -1.211 1.00 33.19 245 LEU A CA 1
ATOM 1964 C C . LEU A 1 245 ? -12.506 -17.720 -2.628 1.00 33.19 245 LEU A C 1
ATOM 1966 O O . LEU A 1 245 ? -12.908 -16.997 -3.534 1.00 33.19 245 LEU A O 1
ATOM 1970 N N . SER A 1 246 ? -11.531 -18.619 -2.743 1.00 31.11 246 SER A N 1
ATOM 1971 C CA . SER A 1 246 ? -11.537 -19.748 -3.677 1.00 31.11 246 SER A CA 1
ATOM 1972 C C . SER A 1 246 ? -11.864 -19.445 -5.142 1.00 31.11 246 SER A C 1
ATOM 1974 O O . SER A 1 246 ? -13.013 -19.244 -5.529 1.00 31.11 246 SER A O 1
ATOM 1976 N N . PHE A 1 247 ? -10.839 -19.575 -5.985 1.00 32.03 247 PHE A N 1
ATOM 1977 C CA . PHE A 1 247 ? -10.973 -19.845 -7.413 1.00 32.03 247 PHE A CA 1
ATOM 1978 C C . PHE A 1 247 ? -11.939 -21.020 -7.647 1.00 32.03 247 PHE A C 1
ATOM 1980 O O . PHE A 1 247 ? -11.567 -22.176 -7.460 1.00 32.03 247 PHE A O 1
ATOM 1987 N N . PHE A 1 248 ? -13.166 -20.749 -8.094 1.00 28.17 248 PHE A N 1
ATOM 1988 C CA . PHE A 1 248 ? -13.995 -21.775 -8.719 1.00 28.17 248 PHE A CA 1
ATOM 1989 C C . PHE A 1 248 ? -13.677 -21.817 -10.213 1.00 28.17 248 PHE A C 1
ATOM 1991 O O . PHE A 1 248 ? -14.162 -21.014 -11.009 1.00 28.17 248 PHE A O 1
ATOM 1998 N N . TYR A 1 249 ? -12.841 -22.785 -10.585 1.00 29.00 249 TYR A N 1
ATOM 1999 C CA . TYR A 1 249 ? -12.787 -23.314 -11.942 1.00 29.00 249 TYR A CA 1
ATOM 2000 C C . TYR A 1 249 ? -14.158 -23.946 -12.231 1.00 29.00 249 TYR A C 1
ATOM 2002 O O . TYR A 1 249 ? -14.479 -25.003 -11.690 1.00 29.00 249 TYR A O 1
ATOM 2010 N N . ILE A 1 250 ? -14.991 -23.318 -13.066 1.00 28.12 250 ILE A N 1
ATOM 2011 C CA . ILE A 1 250 ? -16.125 -24.031 -13.667 1.00 28.12 250 ILE A CA 1
ATOM 2012 C C . ILE A 1 250 ? -15.539 -24.888 -14.788 1.00 28.12 250 ILE A C 1
ATOM 2014 O O . ILE A 1 250 ? -15.381 -24.455 -15.927 1.00 28.12 250 ILE A O 1
ATOM 2018 N N . GLN A 1 251 ? -15.154 -26.109 -14.430 1.00 26.59 251 GLN A N 1
ATOM 2019 C CA . GLN A 1 251 ? -14.900 -27.175 -15.384 1.00 26.59 251 GLN A CA 1
ATOM 2020 C C . GLN A 1 251 ? -16.265 -27.669 -15.873 1.00 26.59 251 GLN A C 1
ATOM 2022 O O . GLN A 1 251 ? -16.968 -28.391 -15.169 1.00 26.59 251 GLN A O 1
ATOM 2027 N N . SER A 1 252 ? -16.672 -27.233 -17.065 1.00 29.05 252 SER A N 1
ATOM 2028 C CA . SER A 1 252 ? -17.857 -27.771 -17.732 1.00 29.05 252 SER A CA 1
ATOM 2029 C C . SER A 1 252 ? -17.628 -29.252 -18.035 1.00 29.05 252 SER A C 1
ATOM 2031 O O . SER A 1 252 ? -16.886 -29.597 -18.954 1.00 29.05 252 SER A O 1
ATOM 2033 N N . PHE A 1 253 ? -18.264 -30.130 -17.259 1.00 27.44 253 PHE A N 1
ATOM 2034 C CA . PHE A 1 253 ? -18.469 -31.518 -17.650 1.00 27.44 253 PHE A CA 1
ATOM 2035 C C . PHE A 1 253 ? -19.470 -31.546 -18.806 1.00 27.44 253 PHE A C 1
ATOM 2037 O O . PHE A 1 253 ? -20.634 -31.180 -18.655 1.00 27.44 253 PHE A O 1
ATOM 2044 N N . VAL A 1 254 ? -18.992 -31.972 -19.972 1.00 29.34 254 VAL A N 1
ATOM 2045 C CA . VAL A 1 254 ? -19.841 -32.392 -21.084 1.00 29.34 254 VAL A CA 1
ATOM 2046 C C . VAL A 1 254 ? -20.322 -33.808 -20.772 1.00 29.34 254 VAL A C 1
ATOM 2048 O O . VAL A 1 254 ? -19.530 -34.751 -20.764 1.00 29.34 254 VAL A O 1
ATOM 2051 N N . HIS A 1 255 ? -21.618 -33.957 -20.521 1.00 27.78 255 HIS A N 1
ATOM 2052 C CA . HIS A 1 255 ? -22.320 -35.233 -20.631 1.00 27.78 255 HIS A CA 1
ATOM 2053 C C . HIS A 1 255 ? -23.623 -35.017 -21.395 1.00 27.78 255 HIS A C 1
ATOM 2055 O O . HIS A 1 255 ? -24.640 -34.652 -20.809 1.00 27.78 255 HIS A O 1
ATOM 2061 N N . LEU A 1 256 ? -23.525 -35.162 -22.719 1.00 31.44 256 LEU A N 1
ATOM 2062 C CA . LEU A 1 256 ? -24.252 -36.107 -23.583 1.00 31.44 256 LEU A CA 1
ATOM 2063 C C . LEU A 1 256 ? -24.032 -35.710 -25.045 1.00 31.44 256 LEU A C 1
ATOM 2065 O O . LEU A 1 256 ? -24.310 -34.540 -25.388 1.00 31.44 256 LEU A O 1
#

Secondary structure (DSSP, 8-state):
-PPPPSEEEEEEEE--SS-GGG-EEEEEEEESSTTPPPEEE-HHHHHHHHHHHHHHHHS--PPP-S-SS--STT-GGG---SS----HHHHHHHHHHHHHHHHTS--SBBTTSPBBPTTS-SB-TTSSS-EEEBS-SSSTT-EEEB--S-TT-EETTSPBBPTTS-SB-TTSSS-EEEBTTS-EEEEESSSSSSBBSTT-B--TTS-SB-TTSSS-EEESSTT--EEEBS----S---------------------